Protein AF-A0A836WXZ8-F1 (afdb_monomer_lite)

Sequence (192 aa):
MENVYSGKMSLDAWGKFLIEFIVSNDLSEELVGSFLRHLADLGVLLPCDDDVWEWCNSEVELKNLIARIKNDLESLSDSESGFALAYFIGYKKLNKKPLDDKVDSKDNINRKQSKLPPDIKPASDLSNLQIVKKTGKQLQPFLQIEESVVSRLTGKHVGKQDAQKLFHYMFGKVCAKAEPRVWEQLSRKRHR

pLDDT: mean 78.76, std 17.01, range [33.16, 94.62]

Secondary structure (DSSP, 8-state):
------SEEEHHHHHHHHHHHTB-TT--HHHHHHHHHHHHHTTSEEEEETTEEEETT--S-HHHHHHHHHHHHHHHHTSSTTTTHHHHB-SS---PPPS-GGGG-------------S--PPPP---HHHHHHHHHHHHHHHHHHHHHHHHHH--SS--HHHHHHHHHHHHHHH---PPPPHHHHHHHHHT-

Structure (mmCIF, N/CA/C/O backbone):
data_AF-A0A836WXZ8-F1
#
_entry.id   AF-A0A836WXZ8-F1
#
loop_
_atom_site.group_PDB
_atom_site.id
_atom_site.type_symbol
_atom_site.label_atom_id
_atom_site.label_alt_id
_atom_site.label_comp_id
_atom_site.label_asym_id
_atom_site.label_entity_id
_atom_site.label_seq_id
_atom_site.pdbx_PDB_ins_code
_atom_site.Cartn_x
_atom_site.Cartn_y
_atom_site.Cartn_z
_atom_site.occupancy
_atom_site.B_iso_or_equiv
_atom_site.auth_seq_id
_atom_site.auth_comp_id
_atom_site.auth_asym_id
_atom_site.auth_atom_id
_atom_site.pdbx_PDB_model_num
ATOM 1 N N . MET A 1 1 ? -9.021 20.305 19.434 1.00 40.75 1 MET A N 1
ATOM 2 C CA . MET A 1 1 ? -9.907 19.189 19.817 1.00 40.75 1 MET A CA 1
ATOM 3 C C . MET A 1 1 ? -9.022 17.967 19.875 1.00 40.75 1 MET A C 1
ATOM 5 O O . MET A 1 1 ? -8.315 17.733 18.905 1.00 40.75 1 MET A O 1
ATOM 9 N N . GLU A 1 2 ? -8.957 17.281 21.011 1.00 53.69 2 GLU A N 1
ATOM 10 C CA . GLU A 1 2 ? -8.253 15.999 21.086 1.00 53.69 2 GLU A CA 1
ATOM 11 C C . GLU A 1 2 ? -9.045 14.982 20.259 1.00 53.69 2 GLU A C 1
ATOM 13 O O . GLU A 1 2 ? -10.248 14.818 20.472 1.00 53.69 2 GLU A O 1
ATOM 18 N N . ASN A 1 3 ? -8.401 14.352 19.277 1.00 64.81 3 ASN A N 1
ATOM 19 C CA . ASN A 1 3 ? -9.023 13.261 18.538 1.00 64.81 3 ASN A CA 1
ATOM 20 C C . ASN A 1 3 ? -9.134 12.065 19.490 1.00 64.81 3 ASN A C 1
ATOM 22 O O . ASN A 1 3 ? -8.127 11.495 19.910 1.00 64.81 3 ASN A O 1
ATOM 26 N N . VAL A 1 4 ? -10.360 11.697 19.858 1.00 70.62 4 VAL A N 1
ATOM 27 C CA . VAL A 1 4 ? -10.610 10.488 20.646 1.00 70.62 4 VAL A CA 1
ATOM 28 C C . VAL A 1 4 ? -10.596 9.307 19.685 1.00 70.62 4 VAL A C 1
ATOM 30 O O . VAL A 1 4 ? -11.585 9.020 19.015 1.00 70.62 4 VAL A O 1
ATOM 33 N N . TYR A 1 5 ? -9.445 8.653 19.577 1.00 81.62 5 TYR A N 1
ATOM 34 C CA . TYR A 1 5 ? -9.309 7.433 18.789 1.00 81.62 5 TYR A CA 1
ATOM 35 C C . TYR A 1 5 ? -9.904 6.235 19.547 1.00 81.62 5 TYR A C 1
ATOM 37 O O . TYR A 1 5 ? -10.092 6.278 20.762 1.00 81.62 5 TYR A O 1
ATOM 45 N N . SER A 1 6 ? -10.234 5.160 18.834 1.00 83.19 6 SER A N 1
ATOM 46 C CA . SER A 1 6 ? -10.807 3.931 19.395 1.00 83.19 6 SER A CA 1
ATOM 47 C C . SER A 1 6 ? -10.512 2.740 18.470 1.00 83.19 6 SER A C 1
ATOM 49 O O . SER A 1 6 ? -10.144 2.936 17.318 1.00 83.19 6 SER A O 1
ATOM 51 N N . GLY A 1 7 ? -10.674 1.500 18.940 1.00 84.12 7 GLY A N 1
ATOM 52 C CA . GLY A 1 7 ? -10.541 0.304 18.093 1.00 84.12 7 GLY A CA 1
ATOM 53 C C . GLY A 1 7 ? -11.528 0.245 16.914 1.00 84.12 7 GLY A C 1
ATOM 54 O O . GLY A 1 7 ? -11.302 -0.489 15.952 1.00 84.12 7 GLY A O 1
ATOM 55 N N . LYS A 1 8 ? -12.585 1.065 16.985 1.00 88.31 8 LYS A N 1
ATOM 56 C CA . LYS A 1 8 ? -13.642 1.243 15.987 1.00 88.31 8 LYS A CA 1
ATOM 57 C C . LYS A 1 8 ? -13.766 2.718 15.627 1.00 88.31 8 LYS A C 1
ATOM 59 O O . LYS A 1 8 ? -14.042 3.545 16.498 1.00 88.31 8 LYS A O 1
ATOM 64 N N . MET A 1 9 ? -13.563 3.070 14.366 1.00 89.81 9 MET A N 1
ATOM 65 C CA . MET A 1 9 ? -13.694 4.457 13.910 1.00 89.81 9 MET A CA 1
ATOM 66 C C . MET A 1 9 ? -13.998 4.525 12.410 1.00 89.81 9 MET A C 1
ATOM 68 O O . MET A 1 9 ? -13.913 3.517 11.707 1.00 89.81 9 MET A O 1
ATOM 72 N N . SER A 1 10 ? -14.377 5.706 11.920 1.00 91.06 10 SER A N 1
ATOM 73 C CA . SER A 1 10 ? -14.603 5.925 10.488 1.00 91.06 10 SER A CA 1
ATOM 74 C C . SER A 1 10 ? -13.304 5.885 9.685 1.00 91.06 10 SER A C 1
ATOM 76 O O . SER A 1 10 ? -12.215 6.036 10.244 1.00 91.06 10 SER A O 1
ATOM 78 N N . LEU A 1 11 ? -13.392 5.715 8.360 1.00 89.06 11 LEU A N 1
ATOM 79 C CA . LEU A 1 11 ? -12.202 5.729 7.492 1.00 89.06 11 LEU A CA 1
ATOM 80 C C . LEU A 1 11 ? -11.415 7.041 7.585 1.00 89.06 11 LEU A C 1
ATOM 82 O O . LEU A 1 11 ? -10.187 7.016 7.567 1.00 89.06 11 LEU A O 1
ATOM 86 N N . ASP A 1 12 ? -12.107 8.173 7.721 1.00 90.62 12 ASP A N 1
ATOM 87 C CA . ASP A 1 12 ? -11.477 9.485 7.909 1.00 90.62 12 ASP A CA 1
ATOM 88 C C . ASP A 1 12 ? -10.691 9.549 9.229 1.00 90.62 12 ASP A C 1
ATOM 90 O O . ASP A 1 12 ? -9.532 9.971 9.265 1.00 90.62 12 ASP A O 1
ATOM 94 N N . ALA A 1 13 ? -11.287 9.052 10.317 1.00 91.12 13 ALA A N 1
ATOM 95 C CA . ALA A 1 13 ? -10.621 8.981 11.611 1.00 91.12 13 ALA A CA 1
ATOM 96 C C . ALA A 1 13 ? -9.414 8.027 11.575 1.00 91.12 13 ALA A C 1
ATOM 98 O O . ALA A 1 13 ? -8.357 8.367 12.110 1.00 91.12 13 ALA A O 1
ATOM 99 N N . TRP A 1 14 ? -9.532 6.888 10.882 1.00 92.38 14 TRP A N 1
ATOM 100 C CA . TRP A 1 14 ? -8.415 5.970 10.654 1.00 92.38 14 TRP A CA 1
ATOM 101 C C . TRP A 1 14 ? -7.298 6.623 9.842 1.00 92.38 14 TRP A C 1
ATOM 103 O O . TRP A 1 14 ? -6.126 6.449 10.167 1.00 92.38 14 TRP A O 1
ATOM 113 N N . GLY A 1 15 ? -7.640 7.413 8.822 1.00 91.38 15 GLY A N 1
ATOM 114 C CA . GLY A 1 15 ? -6.671 8.173 8.037 1.00 91.38 15 GLY A CA 1
ATOM 115 C C . GLY A 1 15 ? -5.858 9.122 8.913 1.00 91.38 15 GLY A C 1
ATOM 116 O O . GLY A 1 15 ? -4.627 9.073 8.902 1.00 91.38 15 GLY A O 1
ATOM 117 N N . LYS A 1 16 ? -6.539 9.915 9.748 1.00 92.12 16 LYS A N 1
ATOM 118 C CA . LYS A 1 16 ? -5.904 10.826 10.717 1.00 92.12 16 LYS A CA 1
ATOM 119 C C . LYS A 1 16 ? -5.028 10.078 11.720 1.00 92.12 16 LYS A C 1
ATOM 121 O O . LYS A 1 16 ? -3.878 10.459 11.922 1.00 92.12 16 LYS A O 1
ATOM 126 N N . PHE A 1 17 ? -5.530 8.976 12.276 1.00 91.81 17 PHE A N 1
ATOM 127 C CA . PHE A 1 17 ? -4.779 8.126 13.199 1.00 91.81 17 PHE A CA 1
ATOM 128 C C . PHE A 1 17 ? -3.490 7.581 12.566 1.00 91.81 17 PHE A C 1
ATOM 130 O O . PHE A 1 17 ? -2.418 7.633 13.172 1.00 91.81 17 PHE A O 1
ATOM 137 N N . LEU A 1 18 ? -3.571 7.064 11.335 1.00 91.81 18 LEU A N 1
ATOM 138 C CA . LEU A 1 18 ? -2.409 6.518 10.642 1.00 91.81 18 LEU A CA 1
ATOM 139 C C . LEU A 1 18 ? -1.364 7.595 10.358 1.00 91.81 18 LEU A C 1
ATOM 141 O O . LEU A 1 18 ? -0.182 7.334 10.582 1.00 91.81 18 LEU A O 1
ATOM 145 N N . ILE A 1 19 ? -1.784 8.780 9.902 1.00 91.94 19 ILE A N 1
ATOM 146 C CA . ILE A 1 19 ? -0.900 9.936 9.671 1.00 91.94 19 ILE A CA 1
ATOM 147 C C . ILE A 1 19 ? -0.173 10.330 10.957 1.00 91.94 19 ILE A C 1
ATOM 149 O O . ILE A 1 19 ? 1.018 10.625 10.922 1.00 91.94 19 ILE A O 1
ATOM 153 N N . GLU A 1 20 ? -0.874 10.311 12.088 1.00 91.19 20 GLU A N 1
ATOM 154 C CA . GLU A 1 20 ? -0.323 10.759 13.363 1.00 91.19 20 GLU A CA 1
ATOM 155 C C . GLU A 1 20 ? 0.664 9.753 13.980 1.00 91.19 20 GLU A C 1
ATOM 157 O O . GLU A 1 20 ? 1.681 10.158 14.546 1.00 91.19 20 GLU A O 1
ATOM 162 N N . PHE A 1 21 ? 0.407 8.441 13.866 1.00 89.88 21 PHE A N 1
ATOM 163 C CA . PHE A 1 21 ? 1.148 7.441 14.654 1.00 89.88 21 PHE A CA 1
ATOM 164 C C . PHE A 1 21 ? 1.894 6.365 13.863 1.00 89.88 21 PHE A C 1
ATOM 166 O O . PHE A 1 21 ? 2.778 5.710 14.437 1.00 89.88 21 PHE A O 1
ATOM 173 N N . ILE A 1 22 ? 1.529 6.129 12.599 1.00 91.75 22 ILE A N 1
ATOM 174 C CA . ILE A 1 22 ? 1.912 4.914 11.866 1.00 91.75 22 ILE A CA 1
ATOM 175 C C . ILE A 1 22 ? 2.725 5.215 10.606 1.00 91.75 22 ILE A C 1
ATOM 177 O O . ILE A 1 22 ? 3.825 4.675 10.445 1.00 91.75 22 ILE A O 1
ATOM 181 N N . VAL A 1 23 ? 2.191 6.020 9.688 1.00 92.19 23 VAL A N 1
ATOM 182 C CA . VAL A 1 23 ? 2.792 6.196 8.361 1.00 92.19 23 VAL A CA 1
ATOM 183 C C . VAL A 1 23 ? 3.940 7.205 8.369 1.00 92.19 23 VAL A C 1
ATOM 185 O O . VAL A 1 23 ? 4.159 7.938 9.328 1.00 92.19 23 VAL A O 1
ATOM 188 N N . SER A 1 24 ? 4.726 7.211 7.295 1.00 88.56 24 SER A N 1
ATOM 189 C CA . SER A 1 24 ? 5.788 8.196 7.086 1.00 88.56 24 SER A CA 1
ATOM 190 C C . SER A 1 24 ? 5.211 9.593 6.837 1.00 88.56 24 SER A C 1
ATOM 192 O O . SER A 1 24 ? 4.216 9.738 6.134 1.00 88.56 24 SER A O 1
ATOM 194 N N . ASN A 1 25 ? 5.886 10.629 7.340 1.00 86.44 25 ASN A N 1
ATOM 195 C CA . ASN A 1 25 ? 5.439 12.028 7.242 1.00 86.44 25 ASN A CA 1
ATOM 196 C C . ASN A 1 25 ? 5.318 12.561 5.800 1.00 86.44 25 ASN A C 1
ATOM 198 O O . ASN A 1 25 ? 4.771 13.638 5.592 1.00 86.44 25 ASN A O 1
ATOM 202 N N . ASP A 1 26 ? 5.875 11.857 4.813 1.00 87.25 26 ASP A N 1
ATOM 203 C CA . ASP A 1 26 ? 5.804 12.226 3.399 1.00 87.25 26 ASP A CA 1
ATOM 204 C C . ASP A 1 26 ? 4.656 11.542 2.634 1.00 87.25 26 ASP A C 1
ATOM 206 O O . ASP A 1 26 ? 4.547 11.716 1.420 1.00 87.25 26 ASP A O 1
ATOM 210 N N . LEU A 1 27 ? 3.788 10.785 3.318 1.00 89.12 27 LEU A N 1
ATOM 211 C CA . LEU A 1 27 ? 2.561 10.258 2.719 1.00 89.12 27 LEU A CA 1
ATOM 212 C C . LEU A 1 27 ? 1.503 11.359 2.566 1.00 89.12 27 LEU A C 1
ATOM 214 O O . LEU A 1 27 ? 1.111 11.999 3.537 1.00 89.12 27 LEU A O 1
ATOM 218 N N . SER A 1 28 ? 0.973 11.526 1.354 1.00 88.94 28 SER A N 1
ATOM 219 C CA . SER A 1 28 ? -0.226 12.341 1.118 1.00 88.94 28 SER A CA 1
ATOM 220 C C . SER A 1 28 ? -1.488 11.638 1.626 1.00 88.94 28 SER A C 1
ATOM 222 O O . SER A 1 28 ? -1.576 10.413 1.540 1.00 88.94 28 SER A O 1
ATOM 224 N N . GLU A 1 29 ? -2.512 12.395 2.013 1.00 87.50 29 GLU A N 1
ATOM 225 C CA . GLU A 1 29 ? -3.814 11.874 2.462 1.00 87.50 29 GLU A CA 1
ATOM 226 C C . GLU A 1 29 ? -4.467 10.895 1.463 1.00 87.50 29 GLU A C 1
ATOM 228 O O . GLU A 1 29 ? -4.974 9.843 1.847 1.00 87.50 29 GLU A O 1
ATOM 233 N N . GLU A 1 30 ? -4.356 11.157 0.158 1.00 88.38 30 GLU A N 1
ATOM 234 C CA . GLU A 1 30 ? -4.861 10.258 -0.891 1.00 88.38 30 GLU A CA 1
ATOM 235 C C . GLU A 1 30 ? -4.173 8.875 -0.879 1.00 88.38 30 GLU A C 1
ATOM 237 O O . GLU A 1 30 ? -4.810 7.828 -1.053 1.00 88.38 30 GLU A O 1
ATOM 242 N N . LEU A 1 31 ? -2.859 8.858 -0.631 1.00 92.44 31 LEU A N 1
ATOM 243 C CA . LEU A 1 31 ? -2.080 7.626 -0.477 1.00 92.44 31 LEU A CA 1
ATOM 244 C C . LEU A 1 31 ? -2.444 6.900 0.816 1.00 92.44 31 LEU A C 1
ATOM 246 O O . LEU A 1 31 ? -2.483 5.673 0.815 1.00 92.44 31 LEU A O 1
ATOM 250 N N . VAL A 1 32 ? -2.758 7.629 1.891 1.00 93.44 32 VAL A N 1
ATOM 251 C CA . VAL A 1 32 ? -3.251 7.036 3.143 1.00 93.44 32 VAL A CA 1
ATOM 252 C C . VAL A 1 32 ? -4.584 6.329 2.908 1.00 93.44 32 VAL A C 1
ATOM 254 O O . VAL A 1 32 ? -4.752 5.198 3.354 1.00 93.44 32 VAL A O 1
ATOM 257 N N . GLY A 1 33 ? -5.494 6.924 2.133 1.00 92.19 33 GLY A N 1
ATOM 258 C CA . GLY A 1 33 ? -6.742 6.265 1.733 1.00 92.19 33 GLY A CA 1
ATOM 259 C C . GLY A 1 33 ? -6.509 4.971 0.943 1.00 92.19 33 GLY A C 1
ATOM 260 O O . GLY A 1 33 ? -7.142 3.950 1.209 1.00 92.19 33 GLY A O 1
ATOM 261 N N . SER A 1 34 ? -5.548 4.981 0.014 1.00 94.31 34 SER A N 1
ATOM 262 C CA . SER A 1 34 ? -5.148 3.775 -0.733 1.00 94.31 34 SER A CA 1
ATOM 263 C C . SER A 1 34 ? -4.528 2.717 0.192 1.00 94.31 34 SER A C 1
ATOM 265 O O . SER A 1 34 ? -4.796 1.524 0.058 1.00 94.31 34 SER A O 1
ATOM 267 N N . PHE A 1 35 ? -3.732 3.154 1.170 1.00 94.25 35 PHE A N 1
ATOM 268 C CA . PHE A 1 35 ? -3.098 2.291 2.160 1.00 94.25 35 PHE A CA 1
ATOM 269 C C . PHE A 1 35 ? -4.118 1.659 3.117 1.00 94.25 35 PHE A C 1
ATOM 271 O O . PHE A 1 35 ? -4.008 0.475 3.414 1.00 94.25 35 PHE A O 1
ATOM 278 N N . LEU A 1 36 ? -5.161 2.385 3.529 1.00 94.00 36 LEU A N 1
ATOM 279 C CA . LEU A 1 36 ? -6.262 1.834 4.331 1.00 94.00 36 LEU A CA 1
ATOM 280 C C . LEU A 1 36 ? -6.984 0.690 3.616 1.00 94.00 36 LEU A C 1
ATOM 282 O O . LEU A 1 36 ? -7.242 -0.348 4.220 1.00 94.00 36 LEU A O 1
ATOM 286 N N . ARG A 1 37 ? -7.259 0.839 2.315 1.00 93.25 37 ARG A N 1
ATOM 287 C CA . ARG A 1 37 ? -7.843 -0.245 1.507 1.00 93.25 37 ARG A CA 1
ATOM 288 C C . ARG A 1 37 ? -6.911 -1.452 1.433 1.00 93.25 37 ARG A C 1
ATOM 290 O O . ARG A 1 37 ? -7.378 -2.583 1.497 1.00 93.25 37 ARG A O 1
ATOM 297 N N . HIS A 1 38 ? -5.602 -1.219 1.362 1.00 93.94 38 HIS A N 1
ATOM 298 C CA . HIS A 1 38 ? -4.619 -2.299 1.397 1.00 93.94 38 HIS A CA 1
ATOM 299 C C . HIS A 1 38 ? -4.608 -3.024 2.751 1.00 93.94 38 HIS A C 1
ATOM 301 O O . HIS A 1 38 ? -4.577 -4.249 2.786 1.00 93.94 38 HIS A O 1
ATOM 307 N N . LEU A 1 39 ? -4.716 -2.296 3.866 1.00 93.25 39 LEU A N 1
ATOM 308 C CA . LEU A 1 39 ? -4.876 -2.890 5.199 1.00 93.25 39 LEU A CA 1
ATOM 309 C C . LEU A 1 39 ? -6.167 -3.718 5.316 1.00 93.25 39 LEU A C 1
ATOM 311 O O . LEU A 1 39 ? -6.169 -4.765 5.965 1.00 93.25 39 LEU A O 1
ATOM 315 N N . ALA A 1 40 ? -7.243 -3.293 4.654 1.00 92.56 40 ALA A N 1
ATOM 316 C CA . ALA A 1 40 ? -8.469 -4.080 4.573 1.00 92.56 40 ALA A CA 1
ATOM 317 C C . ALA A 1 40 ? -8.280 -5.382 3.782 1.00 92.56 40 ALA A C 1
ATOM 319 O O . ALA A 1 40 ? -8.703 -6.444 4.234 1.00 92.56 40 ALA A O 1
ATOM 320 N N . ASP A 1 41 ? -7.578 -5.331 2.646 1.00 92.12 41 ASP A N 1
ATOM 321 C CA . ASP A 1 41 ? -7.235 -6.527 1.863 1.00 92.12 41 ASP A CA 1
ATOM 322 C C . ASP A 1 41 ? -6.301 -7.491 2.615 1.00 92.12 41 ASP A C 1
ATOM 324 O O . ASP A 1 41 ? -6.375 -8.703 2.415 1.00 92.12 41 ASP A O 1
ATOM 328 N N . LEU A 1 42 ? -5.468 -6.978 3.525 1.00 91.12 42 LEU A N 1
ATOM 329 C CA . LEU A 1 42 ? -4.656 -7.787 4.442 1.00 91.12 42 LEU A CA 1
ATOM 330 C C . LEU A 1 42 ? -5.462 -8.384 5.611 1.00 91.12 42 LEU A C 1
ATOM 332 O O . LEU A 1 42 ? -4.916 -9.168 6.385 1.00 91.12 42 LEU A O 1
ATOM 336 N N . GLY A 1 43 ? -6.741 -8.023 5.758 1.00 89.00 43 GLY A N 1
ATOM 337 C CA . GLY A 1 43 ? -7.631 -8.542 6.798 1.00 89.00 43 GLY A CA 1
ATOM 338 C C . GLY A 1 43 ? -7.386 -7.977 8.200 1.00 89.00 43 GLY A C 1
ATOM 339 O O . GLY A 1 43 ? -7.949 -8.491 9.165 1.00 89.00 43 GLY A O 1
ATOM 340 N N . VAL A 1 44 ? -6.564 -6.931 8.341 1.00 90.62 44 VAL A N 1
ATOM 341 C CA . VAL A 1 44 ? -6.346 -6.267 9.640 1.00 90.62 44 VAL A CA 1
ATOM 342 C C . VAL A 1 44 ? -7.361 -5.182 9.934 1.00 90.62 44 VAL A C 1
ATOM 344 O O . VAL A 1 44 ? -7.595 -4.880 11.099 1.00 90.62 44 VAL A O 1
ATOM 347 N N . LEU A 1 45 ? -7.958 -4.599 8.898 1.00 91.44 45 LEU A N 1
ATOM 348 C CA . LEU A 1 45 ? -8.980 -3.575 9.030 1.00 91.44 45 LEU A CA 1
ATOM 349 C C . LEU A 1 45 ? -10.283 -4.109 8.439 1.00 91.44 45 LEU A C 1
ATOM 351 O O . LEU A 1 45 ? -10.381 -4.337 7.236 1.00 91.44 45 LEU A O 1
ATOM 355 N N . LEU A 1 46 ? -11.273 -4.342 9.291 1.00 89.94 46 LEU A N 1
ATOM 356 C CA . LEU A 1 46 ? -12.519 -4.997 8.915 1.00 89.94 46 LEU A CA 1
ATOM 357 C C . LEU A 1 46 ? -13.674 -3.992 8.931 1.00 89.94 46 LEU A C 1
ATOM 359 O O . LEU A 1 46 ? -13.776 -3.201 9.870 1.00 89.94 46 LEU A O 1
ATOM 363 N N . PRO A 1 47 ? -14.560 -4.007 7.925 1.00 88.19 47 PRO A N 1
ATOM 364 C CA . PRO A 1 47 ? -15.789 -3.231 7.990 1.00 88.19 47 PRO A CA 1
ATOM 365 C C . PRO A 1 47 ? -16.729 -3.854 9.037 1.00 88.19 47 PRO A C 1
ATOM 367 O O . PRO A 1 47 ? -16.984 -5.058 8.992 1.00 88.19 47 PRO A O 1
ATOM 370 N N . CYS A 1 48 ? -17.234 -3.044 9.971 1.00 82.88 48 CYS A N 1
ATOM 371 C CA . CYS A 1 48 ? -18.268 -3.441 10.934 1.00 82.88 48 CYS A CA 1
ATOM 372 C C . CYS A 1 48 ? -19.664 -3.034 10.452 1.00 82.88 48 CYS A C 1
ATOM 374 O O . CYS A 1 48 ? -20.520 -3.897 10.294 1.00 82.88 48 CYS A O 1
ATOM 376 N N . ASP A 1 49 ? -19.854 -1.734 10.209 1.00 79.19 49 ASP A N 1
ATOM 377 C CA . ASP A 1 49 ? -21.114 -1.092 9.805 1.00 79.19 49 ASP 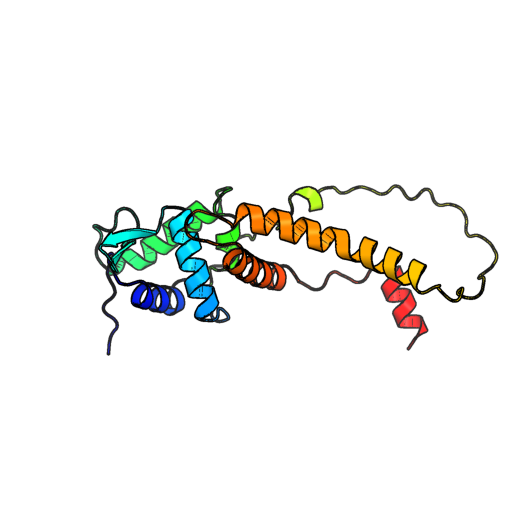A CA 1
ATOM 378 C C . ASP A 1 49 ? -20.838 -0.090 8.666 1.00 79.19 49 ASP A C 1
ATOM 380 O O . ASP A 1 49 ? -19.674 0.174 8.364 1.00 79.19 49 ASP A O 1
ATOM 384 N N . ASP A 1 50 ? -21.885 0.491 8.062 1.00 73.62 50 ASP A N 1
ATOM 385 C CA . ASP A 1 50 ? -21.853 1.272 6.803 1.00 73.62 50 ASP A CA 1
ATOM 386 C C . ASP A 1 50 ? -20.700 2.294 6.653 1.00 73.62 50 ASP A C 1
ATOM 388 O O . ASP A 1 50 ? -20.258 2.540 5.531 1.00 73.62 50 ASP A O 1
ATOM 392 N N . ASP A 1 51 ? -20.174 2.859 7.749 1.00 83.69 51 ASP A N 1
ATOM 393 C CA . ASP A 1 51 ? -18.978 3.723 7.735 1.00 83.69 51 ASP A CA 1
ATOM 394 C C . ASP A 1 51 ? -17.996 3.456 8.896 1.00 83.69 51 ASP A C 1
ATOM 396 O O . ASP A 1 51 ? -17.064 4.223 9.129 1.00 83.69 51 ASP A O 1
ATOM 400 N N . VAL A 1 52 ? -18.174 2.371 9.655 1.00 88.06 52 VAL A N 1
ATOM 401 C CA . VAL A 1 52 ? -17.340 2.072 10.831 1.00 88.06 52 VAL A CA 1
ATOM 402 C C . VAL A 1 52 ? -16.440 0.884 10.545 1.00 88.06 52 VAL A C 1
ATOM 404 O O . VAL A 1 52 ? -16.903 -0.203 10.199 1.00 88.06 52 VAL A O 1
ATOM 407 N N . TRP A 1 53 ? -15.144 1.091 10.753 1.00 90.75 53 TRP A N 1
ATOM 408 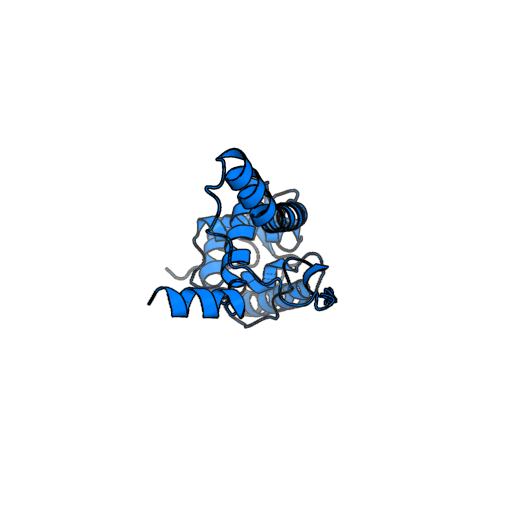C CA . TRP A 1 53 ? -14.111 0.088 10.555 1.00 90.75 53 TRP A CA 1
ATOM 409 C C . TRP A 1 53 ? -13.440 -0.251 11.876 1.00 90.75 53 TRP A C 1
ATOM 411 O O . TRP A 1 53 ? -13.132 0.628 12.686 1.00 90.75 53 TRP A O 1
ATOM 421 N N . GLU A 1 54 ? -13.193 -1.536 12.069 1.00 90.81 54 GLU A N 1
ATOM 422 C CA . GLU A 1 54 ? -12.591 -2.115 13.257 1.00 90.81 54 GLU A CA 1
ATOM 423 C C . GLU A 1 54 ? -11.208 -2.684 12.931 1.00 90.81 54 GLU A C 1
ATOM 425 O O . GLU A 1 54 ? -11.028 -3.401 11.945 1.00 90.81 54 GLU A O 1
ATOM 430 N N . TRP A 1 55 ? -10.224 -2.403 13.787 1.00 89.81 55 TRP A N 1
ATOM 431 C CA . TRP A 1 55 ? -8.970 -3.153 13.751 1.00 89.81 55 TRP A CA 1
ATOM 432 C C . TRP A 1 55 ? -9.215 -4.586 14.233 1.00 89.81 55 TRP A C 1
ATOM 434 O O . TRP A 1 55 ? -9.899 -4.797 15.228 1.00 89.81 55 TRP A O 1
ATOM 444 N N . CYS A 1 56 ? -8.662 -5.591 13.563 1.00 82.31 56 CYS A N 1
ATOM 445 C CA . CYS A 1 56 ? -8.943 -6.990 13.869 1.00 82.31 56 CYS A CA 1
ATOM 446 C C . CYS A 1 56 ? -8.756 -7.291 15.374 1.00 82.31 56 CYS A C 1
ATOM 448 O O . CYS A 1 56 ? -7.687 -7.065 15.954 1.00 82.31 56 CYS A O 1
ATOM 450 N N . ASN A 1 57 ? -9.824 -7.796 16.007 1.00 68.94 57 ASN A N 1
ATOM 451 C CA . ASN A 1 57 ? -9.915 -8.104 17.437 1.00 68.94 57 ASN A CA 1
ATOM 452 C C . ASN A 1 57 ? -9.722 -6.877 18.367 1.00 68.94 57 ASN A C 1
ATOM 454 O O . ASN A 1 57 ? -8.953 -6.964 19.331 1.00 68.94 57 ASN A O 1
ATOM 458 N N . SER A 1 58 ? -10.372 -5.734 18.100 1.00 64.69 58 SER A N 1
ATOM 459 C CA . SER A 1 58 ? -10.117 -4.447 18.781 1.00 64.69 58 SER A CA 1
ATOM 460 C C . SER A 1 58 ? -10.695 -4.267 20.193 1.00 64.69 58 SER A C 1
ATOM 462 O O . SER A 1 58 ? -10.723 -3.139 20.678 1.00 64.69 58 SER A O 1
ATOM 464 N N . GLU A 1 59 ? -11.078 -5.328 20.912 1.00 63.66 59 GLU A N 1
ATOM 465 C CA . GLU A 1 59 ? -11.624 -5.250 22.289 1.00 63.66 59 GLU A CA 1
ATOM 466 C C . GLU A 1 59 ? -10.673 -4.618 23.345 1.00 63.66 59 GLU A C 1
ATOM 468 O O . GLU A 1 59 ? -10.926 -4.671 24.545 1.00 63.66 59 GLU A O 1
ATOM 473 N N . VAL A 1 60 ? -9.558 -4.015 22.930 1.00 57.03 60 VAL A N 1
ATOM 474 C CA . VAL A 1 60 ? -8.485 -3.502 23.778 1.00 57.03 60 VAL A CA 1
ATOM 475 C C . VAL A 1 60 ? -8.547 -1.976 23.909 1.00 57.03 60 VAL A C 1
ATOM 477 O O . VAL A 1 60 ? -8.755 -1.248 22.941 1.00 57.03 60 VAL A O 1
ATOM 480 N N . GLU A 1 61 ? -8.301 -1.490 25.129 1.00 61.03 61 GLU A N 1
ATOM 481 C CA . GLU A 1 61 ? -8.241 -0.069 25.489 1.00 61.03 61 GLU A CA 1
ATOM 482 C C . GLU A 1 61 ? -7.281 0.772 24.623 1.00 61.03 61 GLU A C 1
ATOM 484 O O . GLU A 1 61 ? -6.199 0.337 24.216 1.00 61.03 61 GLU A O 1
ATOM 489 N N . LEU A 1 62 ? -7.634 2.052 24.451 1.00 62.47 62 LEU A N 1
ATOM 490 C CA . LEU A 1 62 ? -6.963 3.011 23.570 1.00 62.47 62 LEU A CA 1
ATOM 491 C C . LEU A 1 62 ? -5.449 3.155 23.791 1.00 62.47 62 LEU A C 1
ATOM 493 O O . LEU A 1 62 ? -4.686 3.262 22.831 1.00 62.47 62 LEU A O 1
ATOM 497 N N . LYS A 1 63 ? -4.995 3.143 25.051 1.00 63.72 63 LYS A N 1
ATOM 498 C CA . LYS A 1 63 ? -3.569 3.306 25.391 1.00 63.72 63 LYS A CA 1
ATOM 499 C C . LYS A 1 63 ? -2.704 2.157 24.866 1.00 63.72 63 LYS A C 1
ATOM 501 O O . LYS A 1 63 ? -1.523 2.357 24.600 1.00 63.72 63 LYS A O 1
ATOM 506 N N . ASN A 1 64 ? -3.305 0.989 24.655 1.00 79.38 64 ASN A N 1
ATOM 507 C CA . ASN A 1 64 ? -2.640 -0.186 24.104 1.00 79.38 64 ASN A CA 1
ATOM 508 C C . ASN A 1 64 ? -2.864 -0.335 22.591 1.00 79.38 64 ASN A C 1
ATOM 510 O O . ASN A 1 64 ? -2.168 -1.127 21.958 1.00 79.38 64 ASN A O 1
ATOM 514 N N . LEU A 1 65 ? -3.773 0.446 21.994 1.00 84.69 65 LEU A N 1
ATOM 515 C CA . LEU A 1 65 ? -4.118 0.354 20.574 1.00 84.69 65 LEU A CA 1
ATOM 516 C C . LEU A 1 65 ? -2.925 0.678 19.670 1.00 84.69 65 LEU A C 1
ATOM 518 O O . LEU A 1 65 ? -2.612 -0.100 18.776 1.00 84.69 65 LEU A O 1
ATOM 522 N N . ILE A 1 66 ? -2.216 1.785 19.924 1.00 87.69 66 ILE A N 1
ATOM 523 C CA . ILE A 1 66 ? -1.060 2.184 19.100 1.00 87.69 66 ILE A CA 1
ATOM 524 C C . ILE A 1 66 ? 0.026 1.107 19.148 1.00 87.69 66 ILE A C 1
ATOM 526 O O . ILE A 1 66 ? 0.516 0.679 18.107 1.00 87.69 66 ILE A O 1
ATOM 530 N N . ALA A 1 67 ? 0.408 0.663 20.349 1.00 87.94 67 ALA A N 1
ATOM 531 C CA . ALA A 1 67 ? 1.448 -0.349 20.519 1.00 87.94 67 ALA A CA 1
ATOM 532 C C . ALA A 1 67 ? 1.064 -1.669 19.838 1.00 87.94 67 ALA A C 1
ATOM 534 O O . ALA A 1 67 ? 1.893 -2.294 19.179 1.00 87.94 67 ALA A O 1
ATOM 535 N N . ARG A 1 68 ? -0.209 -2.054 19.944 1.00 86.69 68 ARG A N 1
ATOM 536 C CA . ARG A 1 68 ? -0.743 -3.243 19.293 1.00 86.69 68 ARG A CA 1
ATOM 537 C C . ARG A 1 68 ? -0.702 -3.142 17.773 1.00 86.69 68 ARG A C 1
ATOM 539 O O . ARG A 1 68 ? -0.111 -4.009 17.148 1.00 86.69 68 ARG A O 1
ATOM 546 N N . ILE A 1 69 ? -1.245 -2.072 17.193 1.00 90.38 69 ILE A N 1
ATOM 547 C CA . ILE A 1 69 ? -1.233 -1.855 15.738 1.00 90.38 69 ILE A CA 1
ATOM 548 C C . ILE A 1 69 ? 0.201 -1.879 15.211 1.00 90.38 69 ILE A C 1
ATOM 550 O O . ILE A 1 69 ? 0.474 -2.502 14.188 1.00 90.38 69 ILE A O 1
ATOM 554 N N . LYS A 1 70 ? 1.137 -1.245 15.926 1.00 91.12 70 LYS A N 1
ATOM 555 C CA . LYS A 1 70 ? 2.554 -1.277 15.557 1.00 91.12 70 LYS A CA 1
ATOM 556 C C . LYS A 1 70 ? 3.106 -2.702 15.541 1.00 91.12 70 LYS A C 1
ATOM 558 O O . LYS A 1 70 ? 3.755 -3.069 14.569 1.00 91.12 70 LYS A O 1
ATOM 563 N N . ASN A 1 71 ? 2.826 -3.505 16.567 1.00 89.75 71 ASN A N 1
ATOM 564 C CA . ASN A 1 71 ? 3.261 -4.903 16.620 1.00 89.75 71 ASN A CA 1
ATOM 565 C C . ASN A 1 71 ? 2.621 -5.757 15.515 1.00 89.75 71 ASN A C 1
ATOM 567 O O . ASN A 1 71 ? 3.324 -6.521 14.855 1.00 89.75 71 ASN A O 1
ATOM 571 N N . ASP A 1 72 ? 1.318 -5.599 15.278 1.00 90.19 72 ASP A N 1
ATOM 572 C CA . ASP A 1 72 ? 0.586 -6.328 14.240 1.00 90.19 72 ASP A CA 1
ATOM 573 C C . ASP A 1 72 ? 1.182 -6.023 12.857 1.00 90.19 72 ASP A C 1
ATOM 575 O O . ASP A 1 72 ? 1.548 -6.936 12.117 1.00 90.19 72 ASP A O 1
ATOM 579 N N . LEU A 1 73 ? 1.377 -4.741 12.538 1.00 91.81 73 LEU A N 1
ATOM 580 C CA . LEU A 1 73 ? 1.980 -4.297 11.280 1.00 91.81 73 LEU A CA 1
ATOM 581 C C . LEU A 1 73 ? 3.429 -4.761 11.111 1.00 91.81 73 LEU A C 1
ATOM 583 O O . LEU A 1 73 ? 3.823 -5.138 10.008 1.00 91.81 73 LEU A O 1
ATOM 587 N N . GLU A 1 74 ? 4.222 -4.745 12.183 1.00 91.00 74 GLU A N 1
ATOM 588 C CA . GLU A 1 74 ? 5.584 -5.279 12.161 1.00 91.00 74 GLU A CA 1
ATOM 589 C C . GLU A 1 74 ? 5.578 -6.777 11.849 1.00 91.00 74 GLU A C 1
ATOM 591 O O . GLU A 1 74 ? 6.250 -7.200 10.910 1.00 91.00 74 GLU A O 1
ATOM 596 N N . SER A 1 75 ? 4.759 -7.561 12.556 1.00 89.56 75 SER A N 1
ATOM 597 C CA . SER A 1 75 ? 4.643 -9.007 12.329 1.00 89.56 75 SER A CA 1
ATOM 598 C C . SER A 1 75 ? 4.165 -9.342 10.912 1.00 89.56 75 SER A C 1
ATOM 600 O O . SER A 1 75 ? 4.665 -10.269 10.274 1.00 89.56 75 SER A O 1
ATOM 602 N N . LEU A 1 76 ? 3.243 -8.542 10.371 1.00 89.88 76 LEU A N 1
ATOM 603 C CA . LEU A 1 76 ? 2.737 -8.711 9.015 1.00 89.88 76 LEU A CA 1
ATOM 604 C C . LEU A 1 76 ? 3.757 -8.301 7.963 1.00 89.88 76 LEU A C 1
ATOM 606 O O . LEU A 1 76 ? 3.769 -8.897 6.888 1.00 89.88 76 LEU A O 1
ATOM 610 N N . SER A 1 77 ? 4.630 -7.335 8.251 1.00 89.50 77 SER A N 1
ATOM 611 C CA . SER A 1 77 ? 5.668 -6.908 7.306 1.00 89.50 77 SER A CA 1
ATOM 612 C C . SER A 1 77 ? 6.652 -8.035 6.959 1.00 89.50 77 SER A C 1
ATOM 614 O O . SER A 1 77 ? 7.191 -8.079 5.848 1.00 89.50 77 SER A O 1
ATOM 616 N N . ASP A 1 78 ? 6.809 -9.005 7.863 1.00 85.56 78 ASP A N 1
ATOM 617 C CA . ASP A 1 78 ? 7.632 -10.193 7.646 1.00 85.56 78 ASP A CA 1
ATOM 618 C C . ASP A 1 78 ? 6.938 -11.249 6.767 1.00 85.56 78 ASP A C 1
ATOM 620 O O . ASP A 1 78 ? 7.615 -12.059 6.127 1.00 85.56 78 ASP A O 1
ATOM 624 N N . SER A 1 79 ? 5.610 -11.199 6.620 1.00 86.88 79 SER A N 1
ATOM 625 C CA . SER A 1 79 ? 4.844 -12.098 5.744 1.00 86.88 79 SER A CA 1
ATOM 626 C C . SER A 1 79 ? 4.980 -11.749 4.252 1.00 86.88 79 SER A C 1
ATOM 628 O O . SER A 1 79 ? 5.410 -10.655 3.876 1.00 86.88 79 SER A O 1
ATOM 630 N N . GLU A 1 80 ? 4.641 -12.688 3.365 1.00 83.94 80 GLU A N 1
ATOM 631 C CA . GLU A 1 80 ? 4.665 -12.460 1.912 1.00 83.94 80 GLU A CA 1
ATOM 632 C C . GLU A 1 80 ? 3.597 -11.453 1.456 1.00 83.94 80 GLU A C 1
ATOM 634 O O . GLU A 1 80 ? 3.881 -10.591 0.619 1.00 83.94 80 GLU A O 1
ATOM 639 N N . SER A 1 81 ? 2.397 -11.512 2.043 1.00 84.38 81 SER A N 1
ATOM 640 C CA . SER A 1 81 ? 1.292 -10.596 1.740 1.00 84.38 81 SER A CA 1
ATOM 641 C C . SER A 1 81 ? 1.572 -9.175 2.234 1.00 84.38 81 SER A C 1
ATOM 643 O O . SER A 1 81 ? 1.279 -8.212 1.531 1.00 84.38 81 SER A O 1
ATOM 645 N N . GLY A 1 82 ? 2.221 -9.026 3.392 1.00 87.25 82 GLY A N 1
ATOM 646 C CA . GLY A 1 82 ? 2.567 -7.731 3.984 1.00 87.25 82 GLY A CA 1
ATOM 647 C C . GLY A 1 82 ? 3.861 -7.089 3.470 1.00 87.25 82 GLY A C 1
ATOM 648 O O . GLY A 1 82 ? 4.342 -6.134 4.080 1.00 87.25 82 GLY A O 1
ATOM 649 N N . PHE A 1 83 ? 4.435 -7.559 2.353 1.00 89.00 83 PHE A N 1
ATOM 650 C CA . PHE A 1 83 ? 5.716 -7.061 1.817 1.00 89.00 83 PHE A CA 1
ATOM 651 C C . PHE A 1 83 ? 5.773 -5.533 1.628 1.00 89.00 83 PHE A C 1
ATOM 653 O O . PHE A 1 83 ? 6.839 -4.923 1.729 1.00 89.00 83 PHE A O 1
ATOM 660 N N . ALA A 1 84 ? 4.623 -4.916 1.350 1.00 91.75 84 ALA A N 1
ATOM 661 C CA . ALA A 1 84 ? 4.498 -3.491 1.100 1.00 91.75 84 ALA A CA 1
ATOM 662 C C . ALA A 1 84 ? 4.552 -2.649 2.388 1.00 91.75 84 ALA A C 1
ATOM 664 O O . ALA A 1 84 ? 4.967 -1.493 2.341 1.00 91.75 84 ALA A O 1
ATOM 665 N N . LEU A 1 85 ? 4.203 -3.213 3.552 1.00 92.06 85 LEU A N 1
ATOM 666 C CA . LEU A 1 85 ? 4.032 -2.467 4.808 1.00 92.06 85 LEU A CA 1
ATOM 667 C C . LEU A 1 85 ? 5.296 -1.706 5.232 1.00 92.06 85 LEU A C 1
ATOM 669 O O . LEU A 1 85 ? 5.218 -0.544 5.638 1.00 92.06 85 LEU A O 1
ATOM 673 N N . ALA A 1 86 ? 6.471 -2.315 5.051 1.00 90.81 86 ALA A N 1
ATOM 674 C CA . ALA A 1 86 ? 7.765 -1.719 5.394 1.00 90.81 86 ALA A CA 1
ATOM 675 C C . ALA A 1 86 ? 8.072 -0.406 4.641 1.00 90.81 86 ALA A C 1
ATOM 677 O O . ALA A 1 86 ? 8.958 0.351 5.042 1.00 90.81 86 ALA A O 1
ATOM 678 N N . TYR A 1 87 ? 7.364 -0.122 3.544 1.00 90.88 87 TYR A N 1
ATOM 679 C CA . TYR A 1 87 ? 7.510 1.120 2.787 1.00 90.88 87 TYR A CA 1
ATOM 680 C C . TYR A 1 87 ? 6.712 2.284 3.368 1.00 90.88 87 TYR A C 1
ATOM 682 O O . TYR A 1 87 ? 7.128 3.435 3.217 1.00 90.88 87 TYR A O 1
ATOM 690 N N . PHE A 1 88 ? 5.583 1.990 4.010 1.00 91.88 88 PHE A N 1
ATOM 691 C CA . PHE A 1 88 ? 4.644 2.990 4.514 1.00 91.88 88 PHE A CA 1
ATOM 692 C C . PHE A 1 88 ? 4.914 3.342 5.976 1.00 91.88 88 PHE A C 1
ATOM 694 O O . PHE A 1 88 ? 4.742 4.498 6.358 1.00 91.88 88 PHE A O 1
ATOM 701 N N . ILE A 1 89 ? 5.394 2.382 6.770 1.00 91.44 89 ILE A N 1
ATOM 702 C CA . ILE A 1 89 ? 5.676 2.549 8.201 1.00 91.44 89 ILE A CA 1
ATOM 703 C C . ILE A 1 89 ? 6.759 3.615 8.439 1.00 91.44 89 ILE A C 1
ATOM 705 O O . ILE A 1 89 ? 7.877 3.512 7.935 1.00 91.44 89 ILE A O 1
ATOM 709 N N . GLY A 1 90 ? 6.409 4.646 9.215 1.00 87.69 90 GLY A N 1
ATOM 710 C CA . GLY A 1 90 ? 7.262 5.801 9.520 1.00 87.69 90 GLY A CA 1
ATOM 711 C C . GLY A 1 90 ? 7.889 5.791 10.915 1.00 87.69 90 GLY A C 1
ATOM 712 O O . GLY A 1 90 ? 8.940 6.395 11.119 1.00 87.69 90 GLY A O 1
ATOM 713 N N . TYR A 1 91 ? 7.291 5.084 11.878 1.00 84.00 91 TYR A N 1
ATOM 714 C CA . TYR A 1 91 ? 7.753 5.083 13.276 1.00 84.00 91 TYR A CA 1
ATOM 715 C C . TYR A 1 91 ? 8.962 4.171 13.541 1.00 84.00 91 TYR A C 1
ATOM 717 O O . TYR A 1 91 ? 9.581 4.268 14.601 1.00 84.00 91 TYR A O 1
ATOM 725 N N . LYS A 1 92 ? 9.288 3.262 12.615 1.00 85.56 92 LYS A N 1
ATOM 726 C CA . LYS A 1 92 ? 10.405 2.318 12.731 1.00 85.56 92 LYS A CA 1
ATOM 727 C C . LYS A 1 92 ? 10.996 2.037 11.358 1.00 85.56 92 LYS A C 1
ATOM 729 O O . LYS A 1 92 ? 10.281 1.899 10.372 1.00 85.56 92 LYS A O 1
ATOM 734 N N . LYS A 1 93 ? 12.321 1.913 11.294 1.00 81.69 93 LYS A N 1
ATOM 735 C CA . LYS A 1 93 ? 13.008 1.511 10.066 1.00 81.69 93 LYS A CA 1
ATOM 736 C C . LYS A 1 93 ? 12.927 -0.008 9.917 1.00 81.69 93 LYS A C 1
ATOM 738 O O . LYS A 1 93 ? 13.685 -0.727 10.562 1.00 81.69 93 LYS A O 1
ATOM 743 N N . LEU A 1 94 ? 12.004 -0.473 9.084 1.00 80.62 94 LEU A N 1
ATOM 744 C CA . LEU A 1 94 ? 11.854 -1.887 8.744 1.00 80.62 94 LEU A CA 1
ATOM 745 C C . LEU A 1 94 ? 12.665 -2.252 7.498 1.00 80.62 94 LEU A C 1
ATOM 747 O O . LEU A 1 94 ? 12.988 -1.395 6.666 1.00 80.62 94 LEU A O 1
ATOM 751 N N . ASN A 1 95 ? 13.004 -3.535 7.376 1.00 79.19 95 ASN A N 1
ATOM 752 C CA . ASN A 1 95 ? 13.677 -4.057 6.195 1.00 79.19 95 ASN A CA 1
ATOM 753 C C . ASN A 1 95 ? 12.684 -4.100 5.033 1.00 79.19 95 ASN A C 1
ATOM 755 O O . ASN A 1 95 ? 11.747 -4.893 5.017 1.00 79.19 95 ASN A O 1
ATOM 759 N N . LYS A 1 96 ? 12.894 -3.222 4.053 1.00 82.56 96 LYS A N 1
ATOM 760 C CA . LYS A 1 96 ? 12.092 -3.183 2.830 1.00 82.56 96 LYS A CA 1
ATOM 761 C C . LYS A 1 96 ? 12.452 -4.390 1.974 1.00 82.56 96 LYS A C 1
ATOM 763 O O . LYS A 1 96 ? 13.598 -4.503 1.539 1.00 82.56 96 LYS A O 1
ATOM 768 N N . LYS A 1 97 ? 11.484 -5.275 1.743 1.00 80.94 97 LYS A N 1
ATOM 769 C CA . LYS A 1 97 ? 11.659 -6.399 0.820 1.00 80.94 97 LYS A CA 1
ATOM 770 C C . LYS A 1 97 ? 11.858 -5.862 -0.600 1.00 80.94 97 LYS A C 1
ATOM 772 O O . LYS A 1 97 ? 11.200 -4.885 -0.948 1.00 80.94 97 LYS A O 1
ATOM 777 N N . PRO A 1 98 ? 12.750 -6.447 -1.413 1.00 79.00 98 PRO A N 1
ATOM 778 C CA . PRO A 1 98 ? 12.910 -6.025 -2.798 1.00 79.00 98 PRO A CA 1
ATOM 779 C C . PRO A 1 98 ? 11.576 -6.133 -3.553 1.00 79.00 98 PRO A C 1
ATOM 781 O O . PRO A 1 98 ? 10.784 -7.041 -3.320 1.00 79.00 98 PRO A O 1
ATOM 784 N N . LEU A 1 99 ? 11.326 -5.184 -4.460 1.00 79.44 99 LEU A N 1
ATOM 785 C CA . LEU A 1 99 ? 10.107 -5.160 -5.285 1.00 79.44 99 LEU A CA 1
ATOM 786 C C . LEU A 1 99 ? 10.090 -6.254 -6.360 1.00 79.44 99 LEU A C 1
ATOM 788 O O . LEU A 1 99 ? 9.056 -6.498 -6.974 1.00 79.44 99 LEU A O 1
ATOM 792 N N . ASP A 1 100 ? 11.235 -6.889 -6.592 1.00 71.75 100 ASP A N 1
ATOM 793 C CA . ASP A 1 100 ? 11.407 -7.966 -7.550 1.00 71.75 100 ASP A CA 1
ATOM 794 C C . ASP A 1 100 ? 12.369 -9.005 -6.965 1.00 71.75 100 ASP A C 1
ATOM 796 O O . ASP A 1 100 ? 13.519 -8.693 -6.647 1.00 71.75 100 ASP A O 1
ATOM 800 N N . ASP A 1 101 ? 11.894 -10.243 -6.838 1.00 58.78 101 ASP A N 1
ATOM 801 C CA . ASP A 1 101 ? 12.682 -11.380 -6.350 1.00 58.78 101 ASP A CA 1
ATOM 802 C C . ASP A 1 101 ? 13.801 -11.763 -7.338 1.00 58.78 101 ASP A C 1
ATOM 804 O O . ASP A 1 101 ? 14.748 -12.468 -6.991 1.00 58.78 101 ASP A O 1
ATOM 808 N N . LYS A 1 102 ? 13.737 -11.274 -8.586 1.00 51.84 102 LYS A N 1
ATOM 809 C CA . LYS A 1 102 ? 14.731 -11.575 -9.627 1.00 51.84 102 LYS A CA 1
ATOM 810 C C . LYS A 1 102 ? 16.000 -10.729 -9.546 1.00 51.84 102 LYS A C 1
ATOM 812 O O . LYS A 1 102 ? 16.953 -11.016 -10.270 1.00 51.84 102 LYS A O 1
ATOM 817 N N . VAL A 1 103 ? 16.062 -9.725 -8.670 1.00 47.12 103 VAL A N 1
ATOM 818 C CA . VAL A 1 103 ? 17.251 -8.859 -8.544 1.00 47.12 103 VAL A CA 1
ATOM 819 C C . VAL A 1 103 ? 18.431 -9.588 -7.881 1.00 47.12 103 VAL A C 1
ATOM 821 O O . VAL A 1 103 ? 19.580 -9.209 -8.108 1.00 47.12 103 VAL A O 1
ATOM 824 N N . ASP A 1 104 ? 18.183 -10.695 -7.170 1.00 34.91 104 ASP A N 1
ATOM 825 C CA . ASP A 1 104 ? 19.236 -11.556 -6.606 1.00 34.91 104 ASP A CA 1
ATOM 826 C C . ASP A 1 104 ? 19.800 -12.590 -7.586 1.00 34.91 104 ASP A C 1
ATOM 828 O O . ASP A 1 104 ? 20.757 -13.305 -7.262 1.00 34.91 104 ASP A O 1
ATOM 832 N N . SER A 1 105 ? 19.324 -12.611 -8.834 1.00 33.94 105 SER A N 1
ATOM 833 C CA . SER A 1 105 ? 20.139 -13.184 -9.898 1.00 33.94 105 SER A CA 1
ATOM 834 C C . SER A 1 105 ? 21.295 -12.225 -10.158 1.00 33.94 105 SER A C 1
ATOM 836 O O . SER A 1 105 ? 21.263 -11.368 -11.042 1.00 33.94 105 SER A O 1
ATOM 838 N N . LYS A 1 106 ? 22.375 -12.431 -9.394 1.00 37.06 106 LYS A N 1
ATOM 839 C CA . LYS A 1 106 ? 23.748 -12.310 -9.887 1.00 37.06 106 LYS A CA 1
ATOM 840 C C . LYS A 1 106 ? 23.880 -13.205 -11.120 1.00 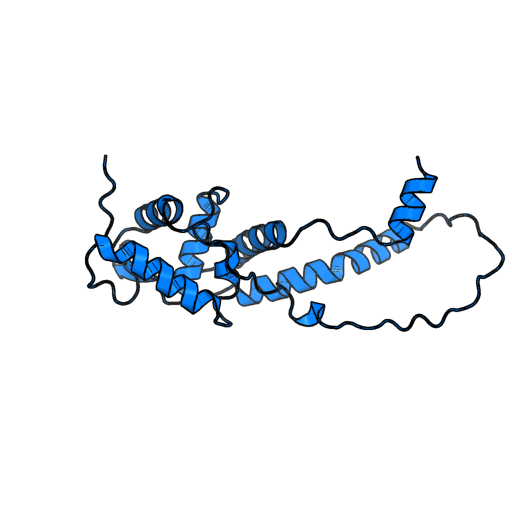37.06 106 LYS A C 1
ATOM 842 O O . LYS A 1 106 ? 24.619 -14.188 -11.114 1.00 37.06 106 LYS A O 1
ATOM 847 N N . ASP A 1 107 ? 23.192 -12.855 -12.198 1.00 33.16 107 ASP A N 1
ATOM 848 C CA . ASP A 1 107 ? 23.604 -13.236 -13.524 1.00 33.16 107 ASP A CA 1
ATOM 849 C C . ASP A 1 107 ? 24.914 -12.493 -13.722 1.00 33.16 107 ASP A C 1
ATOM 851 O O . ASP A 1 107 ? 24.994 -11.351 -14.181 1.00 33.16 107 ASP A O 1
ATOM 855 N N . ASN A 1 108 ? 25.971 -13.174 -13.285 1.00 33.16 108 ASN A N 1
ATOM 856 C CA . ASN A 1 108 ? 27.289 -13.093 -13.853 1.00 33.16 108 ASN A CA 1
ATOM 857 C C . ASN A 1 108 ? 27.097 -13.264 -15.358 1.00 33.16 108 ASN A C 1
ATOM 859 O O . ASN A 1 108 ? 27.235 -14.359 -15.906 1.00 33.16 108 ASN A O 1
ATOM 863 N N . ILE A 1 109 ? 26.761 -12.170 -16.042 1.00 37.94 109 ILE A N 1
ATOM 864 C CA . ILE A 1 109 ? 26.937 -12.059 -17.474 1.00 37.94 109 ILE A CA 1
ATOM 865 C C . ILE A 1 109 ? 28.448 -12.141 -17.635 1.00 37.94 109 ILE A C 1
ATOM 867 O O . ILE A 1 109 ? 29.153 -11.132 -17.586 1.00 37.94 109 ILE A O 1
ATOM 871 N N . ASN A 1 110 ? 28.942 -13.370 -17.778 1.00 33.91 110 ASN A N 1
ATOM 872 C CA . ASN A 1 110 ? 30.256 -13.693 -18.290 1.00 33.91 110 ASN A CA 1
ATOM 873 C C . ASN A 1 110 ? 30.329 -13.075 -19.687 1.00 33.91 110 ASN A C 1
ATOM 875 O O . ASN A 1 110 ? 30.118 -13.730 -20.709 1.00 33.91 110 ASN A O 1
ATOM 879 N N . ARG A 1 111 ? 30.606 -11.769 -19.742 1.00 40.44 111 ARG A N 1
ATOM 880 C CA . ARG A 1 111 ? 31.105 -11.112 -20.936 1.00 40.44 111 ARG A CA 1
ATOM 881 C C . ARG A 1 111 ? 32.465 -11.736 -21.170 1.00 40.44 111 ARG A C 1
ATOM 883 O O . ARG A 1 111 ? 33.462 -11.283 -20.617 1.00 40.44 111 ARG A O 1
ATOM 890 N N . LYS A 1 112 ? 32.494 -12.786 -21.995 1.00 35.47 112 LYS A N 1
ATOM 891 C CA . LYS A 1 112 ? 33.699 -13.159 -22.730 1.00 35.47 112 LYS A CA 1
ATOM 892 C C . LYS A 1 112 ? 34.290 -11.848 -23.245 1.00 35.47 112 LYS A C 1
ATOM 894 O O . LYS A 1 112 ? 33.619 -11.140 -23.997 1.00 35.47 112 LYS A O 1
ATOM 899 N N . GLN A 1 113 ? 35.484 -11.489 -22.774 1.00 37.84 113 GLN A N 1
ATOM 900 C CA . GLN A 1 113 ? 36.262 -10.384 -23.318 1.00 37.84 113 GLN A CA 1
ATOM 901 C C . GLN A 1 113 ? 36.510 -10.697 -24.797 1.00 37.84 113 GLN A C 1
ATOM 903 O O . GLN A 1 113 ? 37.476 -11.363 -25.160 1.00 37.84 113 GLN A O 1
ATOM 908 N N . SER A 1 114 ? 35.609 -10.254 -25.671 1.00 38.56 114 SER A N 1
ATOM 909 C CA . SER A 1 114 ? 35.936 -10.110 -27.076 1.00 38.56 114 SER A CA 1
ATOM 910 C C . SER A 1 114 ? 36.890 -8.929 -27.156 1.00 38.56 114 SER A C 1
ATOM 912 O O . SER A 1 114 ? 36.528 -7.807 -26.795 1.00 38.56 114 SER A O 1
ATOM 914 N N . LYS A 1 115 ? 38.123 -9.234 -27.557 1.00 42.28 115 LYS A N 1
ATOM 915 C CA . LYS A 1 115 ? 39.197 -8.304 -27.904 1.00 42.28 115 LYS A CA 1
ATOM 916 C C . LYS A 1 115 ? 38.638 -7.009 -28.514 1.00 42.28 115 LYS A C 1
ATOM 918 O O . LYS A 1 115 ? 37.740 -7.063 -29.352 1.00 42.28 115 LYS A O 1
ATOM 923 N N . LEU A 1 116 ? 39.179 -5.872 -28.070 1.00 43.62 116 LEU A N 1
ATOM 924 C CA . LEU A 1 116 ? 38.923 -4.538 -28.624 1.00 43.62 116 LEU A CA 1
ATOM 925 C C . LEU A 1 116 ? 38.915 -4.594 -30.165 1.00 43.62 116 LEU A C 1
ATOM 927 O O . LEU A 1 116 ? 39.939 -4.976 -30.736 1.00 43.62 116 LEU A O 1
ATOM 931 N N . PRO A 1 117 ? 37.816 -4.229 -30.851 1.00 43.97 117 PRO A N 1
ATOM 932 C CA . PRO A 1 117 ? 37.886 -3.984 -32.281 1.00 43.97 117 PRO A CA 1
ATOM 933 C C . PRO A 1 117 ? 38.697 -2.698 -32.511 1.00 43.97 117 PRO A C 1
ATOM 935 O O . PRO A 1 117 ? 38.407 -1.685 -31.862 1.00 43.97 117 PRO A O 1
ATOM 938 N N . PRO A 1 118 ? 39.695 -2.703 -33.410 1.00 53.84 118 PRO A N 1
ATOM 939 C CA . PRO A 1 118 ? 40.282 -1.473 -33.901 1.00 53.84 118 PRO A CA 1
ATOM 940 C C . PRO A 1 118 ? 39.267 -0.862 -34.870 1.00 53.84 118 PRO A C 1
ATOM 942 O O . PRO A 1 118 ? 38.967 -1.451 -35.900 1.00 53.84 118 PRO A O 1
ATOM 945 N N . ASP A 1 119 ? 38.637 0.221 -34.427 1.00 45.88 119 ASP A N 1
ATOM 946 C CA . ASP A 1 119 ? 38.045 1.314 -35.209 1.00 45.88 119 ASP A CA 1
ATOM 947 C C . ASP A 1 119 ? 36.850 1.871 -34.443 1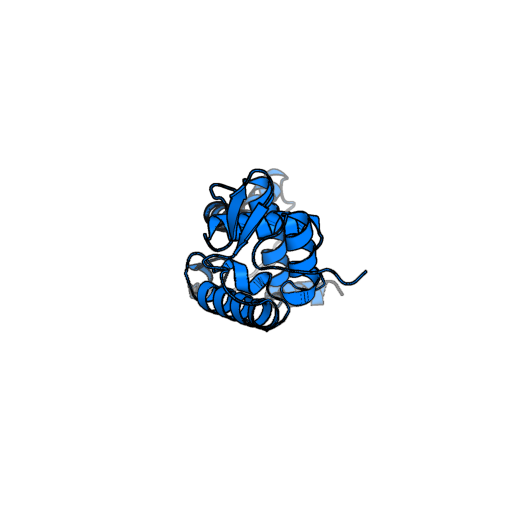.00 45.88 119 ASP A C 1
ATOM 949 O O . ASP A 1 119 ? 35.768 1.278 -34.367 1.00 45.88 119 ASP A O 1
ATOM 953 N N . ILE A 1 120 ? 37.045 3.059 -33.870 1.00 55.75 120 ILE A N 1
ATOM 954 C CA . ILE A 1 120 ? 35.948 3.887 -33.379 1.00 55.75 120 ILE A CA 1
ATOM 955 C C . ILE A 1 120 ? 35.225 4.399 -34.625 1.00 55.75 120 ILE A C 1
ATOM 957 O O . ILE A 1 120 ? 35.539 5.463 -35.153 1.00 55.75 120 ILE A O 1
ATOM 961 N N . LYS A 1 121 ? 34.275 3.608 -35.130 1.00 51.75 121 LYS A N 1
ATOM 962 C CA . LYS A 1 121 ? 33.339 4.084 -36.148 1.00 51.75 121 LYS A CA 1
ATOM 963 C C . LYS A 1 121 ? 32.581 5.292 -35.578 1.00 51.75 121 LYS A C 1
ATOM 965 O O . LYS A 1 121 ? 32.212 5.256 -34.397 1.00 51.75 121 LYS A O 1
ATOM 970 N N . PRO A 1 122 ? 32.345 6.349 -36.376 1.00 55.06 122 PRO A N 1
ATOM 971 C CA . PRO A 1 122 ? 31.504 7.460 -35.951 1.00 55.06 122 PRO A CA 1
ATOM 972 C C . PRO A 1 122 ? 30.142 6.922 -35.501 1.00 55.06 122 PRO A C 1
ATOM 974 O O . PRO A 1 122 ? 29.642 5.935 -36.049 1.00 55.06 122 PRO A O 1
ATOM 977 N N . ALA A 1 123 ? 29.575 7.533 -34.459 1.00 59.03 123 ALA A N 1
ATOM 978 C CA . ALA A 1 123 ? 28.262 7.161 -33.954 1.00 59.03 123 ALA A CA 1
ATOM 979 C C . ALA A 1 123 ? 27.255 7.251 -35.108 1.00 59.03 123 ALA A C 1
ATOM 981 O O . ALA A 1 123 ? 27.065 8.317 -35.683 1.00 59.03 123 ALA A O 1
ATOM 982 N N . SER A 1 124 ? 26.671 6.115 -35.487 1.00 59.03 124 SER A N 1
ATOM 983 C CA . SER A 1 124 ? 25.689 6.049 -36.566 1.00 59.03 124 SER A CA 1
ATOM 984 C C . SER A 1 124 ? 24.459 6.878 -36.209 1.00 59.03 124 SER A C 1
ATOM 986 O O . SER A 1 124 ? 23.938 6.707 -35.101 1.00 59.03 124 SER A O 1
ATOM 988 N N . ASP A 1 125 ? 23.960 7.683 -37.150 1.00 65.88 125 ASP A N 1
ATOM 989 C CA . ASP A 1 125 ? 22.644 8.315 -37.047 1.00 65.88 125 ASP A CA 1
ATOM 990 C C . ASP A 1 125 ? 21.590 7.226 -36.829 1.00 65.88 125 ASP A C 1
ATOM 992 O O . ASP A 1 125 ? 21.312 6.399 -37.702 1.00 65.88 125 ASP A O 1
ATOM 996 N N . LEU A 1 126 ? 21.058 7.160 -35.607 1.00 65.62 126 LEU A N 1
ATOM 997 C CA . LEU A 1 126 ? 20.050 6.171 -35.255 1.00 65.62 126 LEU A CA 1
ATOM 998 C C . LEU A 1 126 ? 18.755 6.524 -35.981 1.00 65.62 126 LEU A C 1
ATOM 1000 O O . LEU A 1 126 ? 18.202 7.605 -35.794 1.00 65.62 126 LEU A O 1
ATOM 1004 N N . SER A 1 127 ? 18.223 5.576 -36.749 1.00 83.06 127 SER A N 1
ATOM 1005 C CA . SER A 1 127 ? 16.861 5.698 -37.268 1.00 83.06 127 SER A CA 1
ATOM 1006 C C . SER A 1 127 ? 15.870 5.794 -36.101 1.00 83.06 127 SER A C 1
ATOM 1008 O O . SER A 1 127 ? 16.024 5.093 -35.096 1.00 83.06 127 SER A O 1
ATOM 1010 N N . ASN A 1 128 ? 14.799 6.580 -36.255 1.00 83.19 128 ASN A N 1
ATOM 1011 C CA . ASN A 1 128 ? 13.716 6.693 -35.267 1.00 83.19 128 ASN A CA 1
ATOM 1012 C C . ASN A 1 128 ? 13.217 5.319 -34.779 1.00 83.19 128 ASN A C 1
ATOM 1014 O O . ASN A 1 128 ? 12.993 5.122 -33.587 1.00 83.19 128 ASN A O 1
ATOM 1018 N N . LEU A 1 129 ? 13.129 4.326 -35.670 1.00 82.81 129 LEU A N 1
ATOM 1019 C CA . LEU A 1 129 ? 12.722 2.962 -35.316 1.00 82.81 129 LEU A CA 1
ATOM 1020 C C . LEU A 1 129 ? 13.723 2.274 -34.369 1.00 82.81 129 LEU A C 1
ATOM 1022 O O . LEU A 1 129 ? 13.328 1.526 -33.475 1.00 82.81 129 LEU A O 1
ATOM 1026 N N . GLN A 1 130 ? 15.024 2.499 -34.559 1.00 82.12 130 GLN A N 1
ATOM 1027 C CA . GLN A 1 130 ? 16.066 1.944 -33.693 1.00 82.12 130 GLN A CA 1
ATOM 1028 C C . GLN A 1 130 ? 16.034 2.598 -32.311 1.00 82.12 130 GLN A C 1
ATOM 1030 O O . GLN A 1 130 ? 16.199 1.895 -31.313 1.00 82.12 130 GLN A O 1
ATOM 1035 N N . ILE A 1 131 ? 15.764 3.908 -32.251 1.00 82.62 131 ILE A N 1
ATOM 1036 C CA . ILE A 1 131 ? 15.559 4.636 -30.993 1.00 82.62 131 ILE A CA 1
ATOM 1037 C C . ILE A 1 131 ? 14.363 4.043 -30.247 1.00 82.62 131 ILE A C 1
ATOM 1039 O O . ILE A 1 131 ? 14.535 3.609 -29.114 1.00 82.62 131 ILE A O 1
ATOM 1043 N N . VAL A 1 132 ? 13.202 3.917 -30.900 1.00 83.25 132 VAL A N 1
ATOM 1044 C CA . VAL A 1 132 ? 11.981 3.344 -30.299 1.00 83.25 132 VAL A CA 1
ATOM 1045 C C . VAL A 1 132 ? 12.200 1.908 -29.812 1.00 83.25 132 VAL A C 1
ATOM 1047 O O . VAL A 1 132 ? 11.814 1.550 -28.701 1.00 83.25 132 VAL A O 1
ATOM 1050 N N . LYS A 1 133 ? 12.874 1.065 -30.604 1.00 82.94 133 LYS A N 1
ATOM 1051 C CA . LYS A 1 133 ? 13.203 -0.308 -30.184 1.00 82.94 133 LYS A CA 1
ATOM 1052 C C . LYS A 1 133 ? 14.137 -0.330 -28.976 1.00 82.94 133 LYS A C 1
ATOM 1054 O O . LYS A 1 133 ? 14.001 -1.194 -28.111 1.00 82.94 133 LYS A O 1
ATOM 1059 N N . LYS A 1 134 ? 15.106 0.586 -28.917 1.00 85.31 134 LYS A N 1
ATOM 1060 C CA . LYS A 1 134 ? 16.049 0.686 -27.801 1.00 85.31 134 LYS A CA 1
ATOM 1061 C C . LYS A 1 134 ? 15.357 1.187 -26.537 1.00 85.31 134 LYS A C 1
ATOM 1063 O O . LYS A 1 134 ? 15.549 0.575 -25.491 1.00 85.31 134 LYS A O 1
ATOM 1068 N N . THR A 1 135 ? 14.549 2.240 -26.629 1.00 81.38 135 THR A N 1
ATOM 1069 C CA . THR A 1 135 ? 13.804 2.779 -25.484 1.00 81.38 135 THR A CA 1
ATOM 1070 C C . THR A 1 135 ? 12.810 1.755 -24.949 1.00 81.38 135 THR A C 1
ATOM 1072 O O . THR A 1 135 ? 12.787 1.523 -23.746 1.00 81.38 135 THR A O 1
ATOM 1075 N N . GLY A 1 136 ? 12.089 1.044 -25.822 1.00 84.44 136 GLY A N 1
ATOM 1076 C CA . GLY A 1 136 ? 11.204 -0.051 -25.414 1.00 84.44 136 GLY A CA 1
ATOM 1077 C C . GLY A 1 136 ? 11.935 -1.139 -24.619 1.00 84.44 136 GLY A C 1
ATOM 1078 O O . GLY A 1 136 ? 11.511 -1.496 -23.524 1.00 84.44 136 GLY A O 1
ATOM 1079 N N . LYS A 1 137 ? 13.095 -1.601 -25.106 1.00 84.19 137 LYS A N 1
ATOM 1080 C CA . LYS A 1 137 ? 13.931 -2.580 -24.383 1.00 84.19 137 LYS A CA 1
ATOM 1081 C C . LYS A 1 137 ? 14.457 -2.057 -23.045 1.00 84.19 137 LYS A C 1
ATOM 1083 O O . LYS A 1 137 ? 14.626 -2.837 -22.116 1.00 84.19 137 LYS A O 1
ATOM 1088 N N . GLN A 1 138 ? 14.757 -0.763 -22.953 1.00 82.44 138 GLN A N 1
ATOM 1089 C CA . GLN A 1 138 ? 15.228 -0.142 -21.713 1.00 82.44 138 GLN A CA 1
ATOM 1090 C C . GLN A 1 138 ? 14.113 0.011 -20.674 1.00 82.44 138 GLN A C 1
ATOM 1092 O O . GLN A 1 138 ? 14.391 -0.105 -19.486 1.00 82.44 138 GLN A O 1
ATOM 1097 N N . LEU A 1 139 ? 12.875 0.257 -21.111 1.00 86.44 139 LEU A N 1
ATOM 1098 C CA . LEU A 1 139 ? 11.719 0.428 -20.229 1.00 86.44 139 LEU A CA 1
ATOM 1099 C C . LEU A 1 139 ? 11.099 -0.899 -19.781 1.00 86.44 139 LEU A C 1
ATOM 1101 O O . LEU A 1 139 ? 10.500 -0.957 -18.711 1.00 86.44 139 LEU A O 1
ATOM 1105 N N . GLN A 1 140 ? 11.269 -1.965 -20.565 1.00 84.94 140 GLN A N 1
ATOM 1106 C CA . GLN A 1 140 ? 10.658 -3.271 -20.313 1.00 84.94 140 GLN A CA 1
ATOM 1107 C C . GLN A 1 140 ? 10.835 -3.802 -18.874 1.00 84.94 140 GLN A C 1
ATOM 1109 O O . GLN A 1 140 ? 9.836 -4.245 -18.313 1.00 84.94 140 GLN A O 1
ATOM 1114 N N . PRO A 1 141 ? 12.020 -3.733 -18.231 1.00 85.00 141 PRO A N 1
ATOM 1115 C CA . PRO A 1 141 ? 12.170 -4.202 -16.852 1.00 85.00 141 PRO A CA 1
ATOM 1116 C C . PRO A 1 141 ? 11.296 -3.430 -15.857 1.00 85.00 141 PRO A C 1
ATOM 1118 O O . PRO A 1 141 ? 10.723 -4.024 -14.954 1.00 85.00 141 PRO A O 1
ATOM 1121 N N . PHE A 1 142 ? 11.141 -2.115 -16.036 1.00 85.75 142 PHE A N 1
ATOM 1122 C CA . PHE A 1 142 ? 10.314 -1.293 -15.150 1.00 85.75 142 PHE A CA 1
ATOM 1123 C C . PHE A 1 142 ? 8.834 -1.643 -15.280 1.00 85.75 142 PHE A C 1
ATOM 1125 O O . PHE A 1 142 ? 8.153 -1.773 -14.269 1.00 85.75 142 PHE A O 1
ATOM 1132 N N . LEU A 1 143 ? 8.368 -1.860 -16.514 1.00 89.31 143 LEU A N 1
ATOM 1133 C CA . LEU A 1 143 ? 6.991 -2.278 -16.781 1.00 89.31 143 LEU A CA 1
ATOM 1134 C C . LEU A 1 143 ? 6.691 -3.651 -16.168 1.00 89.31 143 LEU A C 1
ATOM 1136 O O . LEU A 1 143 ? 5.619 -3.848 -15.613 1.00 89.31 143 LEU A O 1
ATOM 1140 N N . GLN A 1 144 ? 7.650 -4.581 -16.220 1.00 90.44 144 GLN A N 1
ATOM 1141 C CA . GLN A 1 144 ? 7.509 -5.906 -15.608 1.00 90.44 144 GLN A CA 1
ATOM 1142 C C . GLN A 1 144 ? 7.446 -5.840 -14.077 1.00 90.44 144 GLN A C 1
ATOM 1144 O O . GLN A 1 144 ? 6.653 -6.557 -13.468 1.00 90.44 144 GLN A O 1
ATOM 1149 N N . ILE A 1 145 ? 8.258 -4.980 -13.453 1.00 90.12 145 ILE A N 1
ATOM 1150 C CA . ILE A 1 145 ? 8.220 -4.765 -12.000 1.00 90.12 145 ILE A CA 1
ATOM 1151 C C . ILE A 1 145 ? 6.894 -4.115 -11.597 1.00 90.12 145 ILE A C 1
ATOM 1153 O O . ILE A 1 145 ? 6.257 -4.589 -10.660 1.00 90.12 145 ILE A O 1
ATOM 1157 N N . GLU A 1 146 ? 6.462 -3.065 -12.304 1.00 91.62 146 GLU A N 1
ATOM 1158 C CA . GLU A 1 146 ? 5.168 -2.421 -12.058 1.00 91.62 146 GLU A CA 1
ATOM 1159 C C . GLU A 1 146 ? 4.037 -3.445 -12.158 1.00 91.62 146 GLU A C 1
ATOM 1161 O O . GLU A 1 146 ? 3.268 -3.593 -11.215 1.00 91.62 146 GLU A O 1
ATOM 1166 N N . GLU A 1 147 ? 3.964 -4.199 -13.257 1.00 92.25 147 GLU A N 1
ATOM 1167 C CA . GLU A 1 147 ? 2.922 -5.202 -13.475 1.00 92.25 147 GLU A CA 1
ATOM 1168 C C . GLU A 1 147 ? 2.905 -6.264 -12.367 1.00 92.25 147 GLU A C 1
ATOM 1170 O O . GLU A 1 147 ? 1.841 -6.572 -11.826 1.00 92.25 147 GLU A O 1
ATOM 1175 N N . SER A 1 148 ? 4.076 -6.775 -11.977 1.00 91.75 148 SER A N 1
ATOM 1176 C CA . SER A 1 148 ? 4.218 -7.762 -10.902 1.00 91.75 148 SER A CA 1
ATOM 1177 C C . SER A 1 148 ? 3.744 -7.218 -9.549 1.00 91.75 148 SER A C 1
ATOM 1179 O O . SER A 1 148 ? 2.903 -7.826 -8.884 1.00 91.75 148 SER A O 1
ATOM 1181 N N . VAL A 1 149 ? 4.230 -6.040 -9.145 1.00 91.69 149 VAL A N 1
ATOM 1182 C CA . VAL A 1 149 ? 3.904 -5.448 -7.840 1.00 91.69 149 VAL A CA 1
ATOM 1183 C C . VAL A 1 149 ? 2.451 -4.985 -7.787 1.00 91.69 149 VAL A C 1
ATOM 1185 O O . VAL A 1 149 ? 1.765 -5.249 -6.804 1.00 91.69 149 VAL A O 1
ATOM 1188 N N . VAL A 1 150 ? 1.950 -4.343 -8.845 1.00 94.12 150 VAL A N 1
ATOM 1189 C CA . VAL A 1 150 ? 0.548 -3.913 -8.937 1.00 94.12 150 VAL A CA 1
ATOM 1190 C C . VAL A 1 150 ? -0.383 -5.119 -8.864 1.00 94.12 1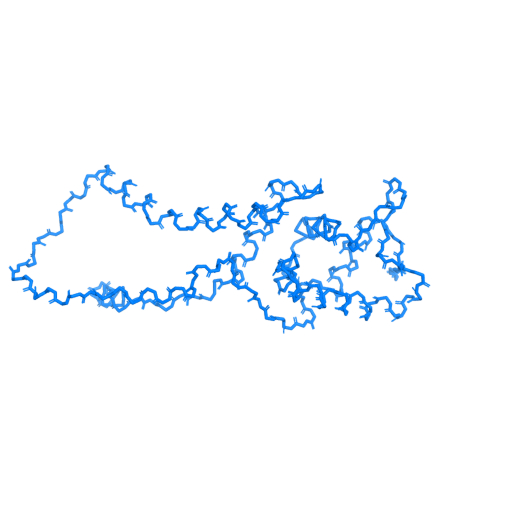50 VAL A C 1
ATOM 1192 O O . VAL A 1 150 ? -1.388 -5.056 -8.159 1.00 94.12 150 VAL A O 1
ATOM 1195 N N . SER A 1 151 ? -0.037 -6.234 -9.513 1.00 92.81 151 SER A N 1
ATOM 1196 C CA . SER A 1 151 ? -0.825 -7.470 -9.424 1.00 92.81 151 SER A CA 1
ATOM 1197 C C . SER A 1 151 ? -0.862 -8.031 -8.002 1.00 92.81 151 SER A C 1
ATOM 1199 O O . SER A 1 151 ? -1.913 -8.481 -7.563 1.00 92.81 151 SER A O 1
ATOM 1201 N N . ARG A 1 152 ? 0.251 -7.954 -7.259 1.00 91.88 152 ARG A N 1
ATOM 1202 C CA . ARG A 1 152 ? 0.324 -8.376 -5.847 1.00 91.88 152 ARG A CA 1
ATOM 1203 C C . ARG A 1 152 ? -0.435 -7.452 -4.891 1.00 91.88 152 ARG A C 1
ATOM 1205 O O . ARG A 1 152 ? -0.902 -7.913 -3.857 1.00 91.88 152 ARG A O 1
ATOM 1212 N N . LEU A 1 153 ? -0.507 -6.157 -5.199 1.00 93.12 153 LEU A N 1
ATOM 1213 C CA . LEU A 1 153 ? -1.206 -5.156 -4.384 1.00 93.12 153 LEU A CA 1
ATOM 1214 C C . LEU A 1 153 ? -2.711 -5.106 -4.655 1.00 93.12 153 LEU A C 1
ATOM 1216 O O . LEU A 1 153 ? -3.461 -4.657 -3.793 1.00 93.12 153 LEU A O 1
ATOM 1220 N N . THR A 1 154 ? -3.138 -5.506 -5.853 1.00 93.69 154 THR A N 1
ATOM 1221 C CA . THR A 1 154 ? -4.549 -5.492 -6.244 1.00 93.69 154 THR A CA 1
ATOM 1222 C C . THR A 1 154 ? -5.306 -6.554 -5.454 1.00 93.69 154 THR A C 1
ATOM 1224 O O . THR A 1 154 ? -4.917 -7.721 -5.438 1.00 93.69 154 THR A O 1
ATOM 1227 N N . GLY A 1 155 ? -6.404 -6.150 -4.825 1.00 91.25 155 GLY A N 1
ATOM 1228 C CA . GLY A 1 155 ? -7.216 -7.011 -3.976 1.00 91.25 155 GLY A CA 1
ATOM 1229 C C . GLY A 1 155 ? -8.703 -6.720 -4.126 1.00 91.25 155 GLY A C 1
ATOM 1230 O O . GLY A 1 155 ? -9.161 -6.244 -5.166 1.00 91.25 155 GLY A O 1
ATOM 1231 N N . LYS A 1 156 ? -9.481 -7.040 -3.091 1.00 91.50 156 LYS A N 1
ATOM 1232 C CA . LYS A 1 156 ? -10.932 -6.817 -3.077 1.00 91.50 156 LYS A CA 1
ATOM 1233 C C . LYS A 1 156 ? -11.255 -5.329 -2.937 1.00 91.50 156 LYS A C 1
ATOM 1235 O O . LYS A 1 156 ? -12.210 -4.851 -3.546 1.00 91.50 156 LYS A O 1
ATOM 1240 N N . HIS A 1 157 ? -10.477 -4.618 -2.127 1.00 88.75 157 HIS A N 1
ATOM 1241 C CA . HIS A 1 157 ? -10.662 -3.209 -1.802 1.00 88.75 157 HIS A CA 1
ATOM 1242 C C . HIS A 1 157 ? -9.694 -2.304 -2.573 1.00 88.75 157 HIS A C 1
ATOM 1244 O O . HIS A 1 157 ? -10.062 -1.182 -2.921 1.00 88.75 157 HIS A O 1
ATOM 1250 N N . VAL A 1 158 ? -8.481 -2.771 -2.876 1.00 91.75 158 VAL A N 1
ATOM 1251 C CA . VAL A 1 158 ? -7.496 -2.037 -3.680 1.00 91.75 158 VAL A CA 1
ATOM 1252 C C . VAL A 1 158 ? -7.718 -2.308 -5.167 1.00 91.75 158 VAL A C 1
ATOM 1254 O O . VAL A 1 158 ? -7.391 -3.377 -5.682 1.00 91.75 158 VAL A O 1
ATOM 1257 N N . GLY A 1 159 ? -8.228 -1.303 -5.882 1.00 91.81 159 GLY A N 1
ATOM 1258 C CA . GLY A 1 159 ? -8.308 -1.327 -7.343 1.00 91.81 159 GLY A CA 1
ATOM 1259 C C . GLY A 1 159 ? -6.963 -1.032 -8.020 1.00 91.81 159 GLY A C 1
ATOM 1260 O O . GLY A 1 159 ? -6.016 -0.551 -7.397 1.00 91.81 159 GLY A O 1
ATOM 1261 N N . LYS A 1 160 ? -6.891 -1.235 -9.343 1.00 93.62 160 LYS A N 1
ATOM 1262 C CA . LYS A 1 160 ? -5.654 -1.046 -10.130 1.00 93.62 160 LYS A CA 1
ATOM 1263 C C . LYS A 1 160 ? -5.021 0.343 -9.961 1.00 93.62 160 LYS A C 1
ATOM 1265 O O . LYS A 1 160 ? -3.804 0.449 -9.854 1.00 93.62 160 LYS A O 1
ATOM 1270 N N . GLN A 1 161 ? -5.832 1.404 -9.940 1.00 94.00 161 GLN A N 1
ATOM 1271 C CA . GLN A 1 161 ? -5.329 2.774 -9.777 1.00 94.00 161 GLN A CA 1
ATOM 1272 C C . GLN A 1 161 ? -4.701 2.995 -8.397 1.00 94.00 161 GLN A C 1
ATOM 1274 O O . GLN A 1 161 ? -3.644 3.613 -8.301 1.00 94.00 161 GLN A O 1
ATOM 1279 N N . ASP A 1 162 ? -5.317 2.465 -7.341 1.00 92.75 162 ASP A N 1
ATOM 1280 C CA . ASP A 1 162 ? -4.780 2.563 -5.983 1.00 92.75 162 ASP A CA 1
ATOM 1281 C C . ASP A 1 162 ? -3.486 1.753 -5.856 1.00 92.75 162 ASP A C 1
ATOM 1283 O O . ASP A 1 162 ? -2.483 2.263 -5.359 1.00 92.75 162 ASP A O 1
ATOM 1287 N N . ALA A 1 163 ? -3.457 0.535 -6.407 1.00 94.38 163 ALA A N 1
ATOM 1288 C CA . ALA A 1 163 ? -2.254 -0.291 -6.461 1.00 94.38 163 ALA A CA 1
ATOM 1289 C C . ALA A 1 163 ? -1.093 0.412 -7.193 1.00 94.38 163 ALA A C 1
ATOM 1291 O O . ALA A 1 163 ? 0.044 0.362 -6.727 1.00 94.38 163 ALA A O 1
ATOM 1292 N N . GLN A 1 164 ? -1.363 1.125 -8.293 1.00 94.62 164 GLN A N 1
ATOM 1293 C CA . GLN A 1 164 ? -0.351 1.923 -8.996 1.00 94.62 164 GLN A CA 1
ATOM 1294 C C . GLN A 1 164 ? 0.174 3.092 -8.153 1.00 94.62 164 GLN A C 1
ATOM 1296 O O . GLN A 1 164 ? 1.380 3.333 -8.127 1.00 94.62 164 GLN A O 1
ATOM 1301 N N . LYS A 1 165 ? -0.698 3.805 -7.427 1.00 94.62 165 LYS A N 1
ATOM 1302 C CA . LYS A 1 165 ? -0.275 4.881 -6.511 1.00 94.62 165 LYS A CA 1
ATOM 1303 C C . LYS A 1 165 ? 0.642 4.342 -5.410 1.00 94.62 165 LYS A C 1
ATOM 1305 O O . LYS A 1 165 ? 1.710 4.908 -5.170 1.00 94.62 165 LYS A O 1
ATOM 1310 N N . LEU A 1 166 ? 0.257 3.222 -4.794 1.00 94.50 166 LEU A N 1
ATOM 1311 C CA . LEU A 1 166 ? 1.059 2.529 -3.782 1.00 94.50 166 LEU A CA 1
ATOM 1312 C C . LEU A 1 166 ? 2.412 2.086 -4.359 1.00 94.50 166 LEU A C 1
ATOM 1314 O O . LEU A 1 166 ? 3.452 2.362 -3.758 1.00 94.50 166 LEU A O 1
ATOM 1318 N N . PHE A 1 167 ? 2.419 1.490 -5.556 1.00 94.06 167 PHE A N 1
ATOM 1319 C CA . PHE A 1 167 ? 3.642 1.102 -6.256 1.00 94.06 167 PHE A CA 1
ATOM 1320 C C . PHE A 1 167 ? 4.573 2.293 -6.508 1.00 94.06 167 PHE A C 1
ATOM 1322 O O . PHE A 1 167 ? 5.753 2.211 -6.177 1.00 94.06 167 PHE A O 1
ATOM 1329 N N . HIS A 1 168 ? 4.077 3.408 -7.050 1.00 91.94 168 HIS A N 1
ATOM 1330 C CA . HIS A 1 168 ? 4.912 4.580 -7.331 1.00 91.94 168 HIS A CA 1
ATOM 1331 C C . HIS A 1 168 ? 5.576 5.132 -6.071 1.00 91.94 168 HIS A C 1
ATOM 1333 O O . HIS A 1 168 ? 6.762 5.474 -6.093 1.00 91.94 168 HIS A O 1
ATOM 1339 N N . TYR A 1 169 ? 4.838 5.167 -4.961 1.00 92.06 169 TYR A N 1
ATOM 1340 C CA . TYR A 1 169 ? 5.397 5.553 -3.674 1.00 92.06 169 TYR A CA 1
ATOM 1341 C C . TYR A 1 169 ? 6.500 4.577 -3.224 1.00 92.06 169 TYR A C 1
ATOM 1343 O O . TYR A 1 169 ? 7.615 5.002 -2.905 1.00 92.06 169 TYR A O 1
ATOM 1351 N N . MET A 1 170 ? 6.243 3.265 -3.273 1.00 91.50 170 MET A N 1
ATOM 1352 C CA . MET A 1 170 ? 7.230 2.233 -2.927 1.00 91.50 170 MET A CA 1
ATOM 1353 C C . MET A 1 170 ? 8.485 2.332 -3.804 1.00 91.50 170 MET A C 1
ATOM 1355 O O . MET A 1 170 ? 9.607 2.344 -3.295 1.00 91.50 170 MET A O 1
ATOM 1359 N N . PHE A 1 171 ? 8.306 2.469 -5.115 1.00 88.75 171 PHE A N 1
ATOM 1360 C CA . PHE A 1 171 ? 9.381 2.574 -6.095 1.00 88.75 171 PHE A CA 1
ATOM 1361 C C . PHE A 1 171 ? 10.246 3.823 -5.871 1.00 88.75 171 PHE A C 1
ATOM 1363 O O . PHE A 1 171 ? 11.479 3.743 -5.908 1.00 88.75 171 PHE A O 1
ATOM 1370 N N . GLY A 1 172 ? 9.626 4.956 -5.525 1.00 86.25 172 GLY A N 1
ATOM 1371 C CA . GLY A 1 172 ? 10.332 6.175 -5.121 1.00 86.25 172 GLY A CA 1
ATOM 1372 C C . GLY A 1 172 ? 11.224 5.971 -3.892 1.00 86.25 172 GLY A C 1
ATOM 1373 O O . GLY A 1 172 ? 12.319 6.526 -3.818 1.00 86.25 172 GLY A O 1
ATOM 1374 N N . LYS A 1 173 ? 10.810 5.110 -2.955 1.00 84.00 173 LYS A N 1
ATOM 1375 C CA . LYS A 1 173 ? 11.577 4.773 -1.745 1.00 84.00 173 LYS A CA 1
ATOM 1376 C C . LYS A 1 173 ? 12.684 3.736 -1.968 1.00 84.00 173 LYS A C 1
ATOM 1378 O O . LYS A 1 173 ? 13.580 3.659 -1.125 1.00 84.00 173 LYS A O 1
ATOM 1383 N N . VAL A 1 174 ? 12.616 2.929 -3.032 1.00 78.69 174 VAL A N 1
ATOM 1384 C CA . VAL A 1 174 ? 13.685 1.982 -3.423 1.00 78.69 174 VAL A CA 1
ATOM 1385 C C . VAL A 1 174 ? 14.825 2.693 -4.140 1.00 78.69 174 VAL A C 1
ATOM 1387 O O . VAL A 1 174 ? 15.972 2.269 -4.024 1.00 78.69 174 VAL A O 1
ATOM 1390 N N . CYS A 1 175 ? 14.531 3.787 -4.845 1.00 58.50 175 CYS A N 1
ATOM 1391 C CA . CYS A 1 175 ? 15.501 4.565 -5.610 1.00 58.50 175 CYS A CA 1
ATOM 1392 C C . CYS A 1 175 ? 16.498 5.346 -4.724 1.00 58.50 175 CYS A C 1
ATOM 1394 O O . CYS A 1 175 ? 16.595 6.571 -4.792 1.00 58.50 175 CYS A O 1
ATOM 1396 N N . ALA A 1 176 ? 17.330 4.647 -3.949 1.00 54.31 176 ALA A N 1
ATOM 1397 C CA . ALA A 1 176 ? 18.697 5.109 -3.755 1.00 54.31 176 ALA A CA 1
ATOM 1398 C C . ALA A 1 176 ? 19.347 5.143 -5.147 1.00 54.31 176 ALA A C 1
ATOM 1400 O O . ALA A 1 176 ? 19.216 4.185 -5.909 1.00 54.31 176 ALA A O 1
ATOM 1401 N N . LYS A 1 177 ? 19.980 6.263 -5.524 1.00 53.72 177 LYS A N 1
ATOM 1402 C CA . LYS A 1 177 ? 20.634 6.403 -6.836 1.00 53.72 177 LYS A CA 1
ATOM 1403 C C . LYS A 1 177 ? 21.505 5.173 -7.093 1.00 53.72 177 LYS A C 1
ATOM 1405 O O . LYS A 1 177 ? 22.482 4.971 -6.377 1.00 53.72 177 LYS A O 1
ATOM 1410 N N . ALA A 1 178 ? 21.161 4.383 -8.111 1.00 56.81 178 ALA A N 1
ATOM 1411 C CA . ALA A 1 178 ? 22.030 3.309 -8.561 1.00 56.81 178 ALA A CA 1
ATOM 1412 C C . ALA A 1 178 ? 23.396 3.915 -8.903 1.00 56.81 178 ALA A C 1
ATOM 1414 O O . ALA A 1 178 ? 23.465 4.961 -9.565 1.00 56.81 178 ALA A O 1
ATOM 1415 N N . GLU A 1 179 ? 24.474 3.296 -8.423 1.00 56.84 179 GLU A N 1
ATOM 1416 C CA . GLU A 1 179 ? 25.808 3.773 -8.757 1.00 56.84 179 GLU A CA 1
ATOM 1417 C C . GLU A 1 179 ? 25.976 3.749 -10.282 1.00 56.84 179 GLU A C 1
ATOM 1419 O O . GLU A 1 179 ? 25.694 2.725 -10.918 1.00 56.84 179 GLU A O 1
ATOM 1424 N N . PRO A 1 180 ? 26.396 4.869 -10.903 1.00 59.06 180 PRO A N 1
ATOM 1425 C CA . PRO A 1 180 ? 26.544 4.921 -12.346 1.00 59.06 180 PRO A CA 1
ATOM 1426 C C . PRO A 1 180 ? 27.523 3.845 -12.798 1.00 59.06 180 PRO A C 1
ATOM 1428 O O . PRO A 1 180 ? 28.611 3.714 -12.228 1.00 59.06 180 PRO A O 1
ATOM 1431 N N . ARG A 1 181 ? 27.173 3.105 -13.851 1.00 70.25 181 ARG A N 1
ATOM 1432 C CA . ARG A 1 181 ? 28.054 2.055 -14.378 1.00 70.25 181 ARG A CA 1
ATOM 1433 C C . ARG A 1 181 ? 29.362 2.674 -14.874 1.00 70.25 181 ARG A C 1
ATOM 1435 O O . ARG A 1 181 ? 29.379 3.808 -15.348 1.00 70.25 181 ARG A O 1
ATOM 1442 N N . VAL A 1 182 ? 30.459 1.912 -14.851 1.00 70.44 182 VAL A N 1
ATOM 1443 C CA . VAL A 1 182 ? 31.799 2.394 -15.259 1.00 70.44 182 VAL A CA 1
ATOM 1444 C C . VAL A 1 182 ? 31.778 3.089 -16.631 1.00 70.44 182 VAL A C 1
ATOM 1446 O O . VAL A 1 182 ? 32.391 4.138 -16.807 1.00 70.44 182 VAL A O 1
ATOM 1449 N N . TRP A 1 183 ? 31.013 2.568 -17.597 1.00 69.12 183 TRP A N 1
ATOM 1450 C CA . TRP A 1 183 ? 30.885 3.186 -18.923 1.00 69.12 183 TRP A CA 1
ATOM 1451 C C . TRP A 1 183 ? 30.098 4.512 -18.910 1.00 69.12 183 TRP A C 1
ATOM 1453 O O . TRP A 1 183 ? 30.442 5.428 -19.654 1.00 69.12 183 TRP A O 1
ATOM 1463 N N . GLU A 1 184 ? 29.090 4.654 -18.045 1.00 67.81 184 GLU A N 1
ATOM 1464 C CA . GL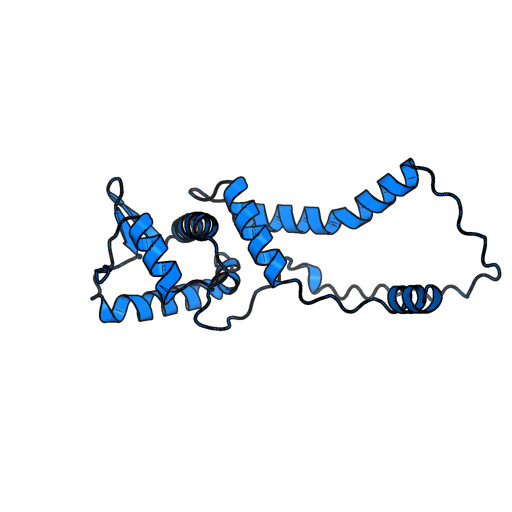U A 1 184 ? 28.331 5.902 -17.864 1.00 67.81 184 GLU A CA 1
ATOM 1465 C C . GLU A 1 184 ? 29.211 6.972 -17.217 1.00 67.81 184 GLU A C 1
ATOM 1467 O O . GLU A 1 184 ? 29.171 8.137 -17.612 1.00 67.81 184 GLU A O 1
ATOM 1472 N N . GLN A 1 185 ? 30.060 6.577 -16.263 1.00 71.12 185 GLN A N 1
ATOM 1473 C CA . GLN A 1 185 ? 31.041 7.470 -15.645 1.00 71.12 185 GLN A CA 1
ATOM 1474 C C . GLN A 1 185 ? 32.082 7.959 -16.660 1.00 71.12 185 GLN A C 1
ATOM 1476 O O . GLN A 1 185 ? 32.384 9.152 -16.707 1.00 71.12 185 GLN A O 1
ATOM 1481 N N . LEU A 1 186 ? 32.601 7.059 -17.502 1.00 68.81 186 LEU A N 1
ATOM 1482 C CA . LEU A 1 186 ? 33.545 7.401 -18.570 1.00 68.81 186 LEU A CA 1
ATOM 1483 C C . LEU A 1 186 ? 32.920 8.337 -19.614 1.00 68.81 186 LEU A C 1
ATOM 1485 O O . LEU A 1 186 ? 33.561 9.300 -20.029 1.00 68.81 186 LEU A O 1
ATOM 1489 N N . SER A 1 187 ? 31.659 8.104 -19.991 1.00 69.38 187 SER A N 1
ATOM 1490 C CA . SER A 1 187 ? 30.914 8.994 -20.889 1.00 69.38 187 SER A CA 1
ATOM 1491 C C . SER A 1 187 ? 30.759 10.394 -20.292 1.00 69.38 187 SER A C 1
ATOM 1493 O O . SER A 1 187 ? 31.032 11.380 -20.969 1.00 69.38 187 SER A O 1
ATOM 1495 N N . ARG A 1 188 ? 30.376 10.502 -19.013 1.00 70.62 188 ARG A N 1
ATOM 1496 C CA . ARG A 1 188 ? 30.218 11.794 -18.321 1.00 70.62 188 ARG A CA 1
ATOM 1497 C C . ARG A 1 188 ? 31.530 12.572 -18.212 1.00 70.62 188 ARG A C 1
ATOM 1499 O O . ARG A 1 188 ? 31.506 13.792 -18.311 1.00 70.62 188 ARG A O 1
ATOM 1506 N N . LYS A 1 189 ? 32.665 11.883 -18.037 1.00 71.56 189 LYS A N 1
ATOM 1507 C CA . LYS A 1 189 ? 33.999 12.512 -18.026 1.00 71.56 189 LYS A CA 1
ATOM 1508 C C . LYS A 1 189 ? 34.414 13.070 -19.391 1.00 71.56 189 LYS A C 1
ATOM 1510 O O . LYS A 1 189 ? 35.161 14.034 -19.417 1.00 71.56 189 LYS A O 1
ATOM 1515 N N . ARG A 1 190 ? 33.955 12.478 -20.500 1.00 67.12 190 ARG A N 1
ATOM 1516 C CA . ARG A 1 190 ? 34.272 12.935 -21.868 1.00 67.12 190 ARG A CA 1
ATOM 1517 C C . ARG A 1 190 ? 33.473 14.154 -22.333 1.00 67.12 190 ARG A C 1
ATOM 1519 O O . ARG A 1 190 ? 33.897 14.798 -23.281 1.00 67.12 190 ARG A O 1
ATOM 1526 N N . HIS A 1 191 ? 32.325 14.427 -21.716 1.00 58.59 191 HIS A N 1
ATOM 1527 C CA . HIS A 1 191 ? 31.437 15.544 -22.071 1.00 58.59 191 HIS A CA 1
ATOM 1528 C C . HIS A 1 191 ? 31.440 16.676 -21.026 1.00 58.59 191 HIS A C 1
ATOM 1530 O O . HIS A 1 191 ? 30.537 17.510 -21.030 1.00 58.59 191 HIS A O 1
ATOM 1536 N N . ARG A 1 192 ? 32.420 16.673 -20.115 1.00 49.59 192 ARG A N 1
ATOM 1537 C CA . ARG A 1 192 ? 32.777 17.823 -19.276 1.00 49.59 192 ARG A CA 1
ATOM 1538 C C . ARG A 1 192 ? 33.862 18.623 -19.972 1.00 49.59 192 ARG A C 1
ATOM 1540 O O . ARG A 1 192 ? 33.813 19.858 -19.831 1.00 49.59 192 ARG A O 1
#

Foldseek 3Di:
DPLPDAQKDFLVSVLVVCCVQWFAVPDDSLLSSLVQLLCVQVVQWADDDPGMIGGVPRPDDPVCVSVVVVVVLLVLCPDPLSLLSQLTTHPDNDDRDDLDPCVPPPPPPPPPPPDDDPDPDPDDDDDPVNVVVVVCVVCVVVVVSLVSQLVSSDGPRNDSVSSNVSVVSSVVVVPPPDDDPPVRVVVVVVVD

Radius of gyration: 22.93 Å; chains: 1; bounding box: 62×33×63 Å